Protein AF-A0A968UJG8-F1 (afdb_monomer)

Sequence (303 aa):
MTRIGMNIPANATVYCSGAKIFKILPEVSSAWAKILSRVPNSYLVLTPFHPNIAQAPIRPFIKRINTQMSEAGVDFSRIRFLKAMPTRADLQGMMSVCDVYLDSFPYTGACSLTDPLNVGLPTITISGKTLRNNVAAAILRNIGIEETIARNSEEYIEKAVMLGQNPAYRNMIRQKITQTLSCYNPITDTTTSGIKLLAALRDMTDTLRREDTRLTVQPPAVLKQKIQQLISKLSEQKNPHFHYFVGNEILRLLILPYFASGEDNKELHAIDIGSCSAVRQNFFWTRAGVRICSILIPRAKQV

Structure (mmCIF, N/CA/C/O backbone):
data_AF-A0A968UJG8-F1
#
_entry.id   AF-A0A968UJG8-F1
#
loop_
_atom_site.group_PDB
_atom_site.id
_atom_site.type_symbol
_atom_site.label_atom_id
_atom_site.label_alt_id
_atom_site.label_comp_id
_atom_site.label_asym_id
_atom_site.label_entity_id
_atom_site.label_seq_id
_atom_site.pdbx_PDB_ins_code
_atom_site.Cartn_x
_atom_site.Cartn_y
_atom_site.Cartn_z
_atom_site.occupancy
_atom_site.B_iso_or_equiv
_atom_site.auth_seq_id
_atom_site.auth_comp_id
_atom_site.auth_asym_id
_atom_site.auth_atom_id
_atom_site.pdbx_PDB_model_num
ATOM 1 N N . MET A 1 1 ? -8.096 -16.077 12.059 1.00 81.25 1 MET A N 1
ATOM 2 C CA . MET A 1 1 ? -7.997 -14.980 13.054 1.00 81.25 1 MET A CA 1
ATOM 3 C C . MET A 1 1 ? -9.244 -14.109 12.941 1.00 81.25 1 MET A C 1
ATOM 5 O O . MET A 1 1 ? -9.733 -13.957 11.832 1.00 81.25 1 MET A O 1
ATOM 9 N N . THR A 1 2 ? -9.794 -13.581 14.039 1.00 90.00 2 THR A N 1
ATOM 10 C CA . THR A 1 2 ? -10.994 -12.713 14.022 1.00 90.00 2 THR A CA 1
ATOM 11 C C . THR A 1 2 ? -10.671 -11.334 14.599 1.00 90.00 2 THR A C 1
ATOM 13 O O . THR A 1 2 ? -9.675 -11.180 15.304 1.00 90.00 2 THR A O 1
ATOM 16 N N . ARG A 1 3 ? -11.519 -10.327 14.336 1.00 93.44 3 ARG A N 1
ATOM 17 C CA . ARG A 1 3 ? -11.385 -8.985 14.942 1.00 93.44 3 ARG A CA 1
ATOM 18 C C . ARG A 1 3 ? -11.398 -9.050 16.470 1.00 93.44 3 ARG A C 1
ATOM 20 O O . ARG A 1 3 ? -10.526 -8.471 17.111 1.00 93.44 3 ARG A O 1
ATOM 27 N N . ILE A 1 4 ? -12.306 -9.850 17.030 1.00 90.50 4 ILE A N 1
ATOM 28 C CA . ILE A 1 4 ? -12.407 -10.090 18.476 1.00 90.50 4 ILE A CA 1
ATOM 29 C C . ILE A 1 4 ? -11.106 -10.698 19.013 1.00 90.50 4 ILE A C 1
ATOM 31 O O . ILE A 1 4 ? -10.585 -10.218 20.011 1.00 90.50 4 ILE A O 1
ATOM 35 N N . GLY A 1 5 ? -10.519 -11.671 18.307 1.00 88.88 5 GLY A N 1
ATOM 36 C CA . GLY A 1 5 ? -9.224 -12.254 18.677 1.00 88.88 5 GLY A CA 1
ATOM 37 C C . GLY A 1 5 ? -8.042 -11.273 18.630 1.00 88.88 5 GLY A C 1
ATOM 38 O O . GLY A 1 5 ? -6.990 -11.565 19.188 1.00 88.88 5 GLY A O 1
ATOM 39 N N . MET A 1 6 ? -8.203 -10.109 17.992 1.00 91.38 6 MET A N 1
ATOM 40 C CA . MET A 1 6 ? -7.238 -9.001 17.998 1.00 91.38 6 MET A CA 1
ATOM 41 C C . MET A 1 6 ? -7.623 -7.883 18.984 1.00 91.38 6 MET A C 1
ATOM 43 O O . MET A 1 6 ? -7.043 -6.797 18.935 1.00 91.38 6 MET A O 1
ATOM 47 N N . ASN A 1 7 ? -8.604 -8.109 19.866 1.00 94.00 7 ASN A N 1
ATOM 48 C CA . ASN A 1 7 ? -9.210 -7.088 20.726 1.00 94.00 7 ASN A CA 1
ATOM 49 C C . ASN A 1 7 ? -9.697 -5.865 19.929 1.00 94.00 7 ASN A C 1
ATOM 51 O O . ASN A 1 7 ? -9.408 -4.720 20.289 1.00 94.00 7 ASN A O 1
ATOM 55 N N . ILE A 1 8 ? -10.388 -6.106 18.812 1.00 96.50 8 ILE A N 1
ATOM 56 C CA . ILE A 1 8 ? -11.020 -5.080 17.978 1.00 96.50 8 ILE A CA 1
ATOM 57 C C . ILE A 1 8 ? -12.535 -5.356 17.909 1.00 96.50 8 ILE A C 1
ATOM 59 O O . ILE A 1 8 ? -12.924 -6.489 17.604 1.00 96.50 8 ILE A O 1
ATOM 63 N N . PRO A 1 9 ? -13.400 -4.349 18.144 1.00 96.06 9 PRO A N 1
ATOM 64 C CA . PRO A 1 9 ? -14.844 -4.482 17.975 1.00 96.06 9 PRO A CA 1
ATOM 65 C C . PRO A 1 9 ? -15.229 -4.939 16.563 1.00 96.06 9 PRO A C 1
ATOM 67 O O . PRO A 1 9 ? -14.650 -4.502 15.568 1.00 96.06 9 PRO A O 1
ATOM 70 N N . ALA A 1 10 ? -16.243 -5.798 16.453 1.00 94.00 10 ALA A N 1
ATOM 71 C CA . ALA A 1 10 ? -16.659 -6.358 15.165 1.00 94.00 10 ALA A CA 1
ATOM 72 C C . ALA A 1 10 ? -17.105 -5.281 14.156 1.00 94.00 10 ALA A C 1
ATOM 74 O O . ALA A 1 10 ? -16.824 -5.406 12.965 1.00 94.00 10 ALA A O 1
ATOM 75 N N . ASN A 1 11 ? -17.736 -4.206 14.639 1.00 94.69 11 ASN A N 1
ATOM 76 C CA . ASN A 1 11 ? -18.257 -3.096 13.839 1.00 94.69 11 ASN A CA 1
ATOM 77 C C . ASN A 1 11 ? -17.223 -1.998 13.516 1.00 94.69 11 ASN A C 1
ATOM 79 O O . ASN A 1 11 ? -17.583 -1.008 12.882 1.00 94.69 11 ASN A O 1
ATOM 83 N N . ALA A 1 12 ? -15.972 -2.128 13.966 1.00 97.56 12 ALA A N 1
ATOM 84 C CA . ALA A 1 12 ? -14.945 -1.123 13.717 1.00 97.56 12 ALA A CA 1
ATOM 85 C C . ALA A 1 12 ? -14.352 -1.234 12.305 1.00 97.56 12 ALA A C 1
ATOM 87 O O . ALA A 1 12 ? -14.252 -2.324 11.744 1.00 97.56 12 ALA A O 1
ATOM 88 N N . THR A 1 13 ? -13.892 -0.114 11.751 1.00 98.50 13 THR A N 1
ATOM 89 C CA . THR A 1 13 ? -13.081 -0.111 10.527 1.00 98.50 13 THR A CA 1
ATOM 90 C C . THR A 1 13 ? -11.647 -0.512 10.867 1.00 98.50 13 THR A C 1
ATOM 92 O O . THR A 1 13 ? -11.005 0.095 11.721 1.00 98.50 13 THR A O 1
ATOM 95 N N . VAL A 1 14 ? -11.103 -1.517 10.190 1.00 98.56 14 VAL A N 1
ATOM 96 C CA . VAL A 1 14 ? -9.763 -2.039 10.481 1.00 98.56 14 VAL A CA 1
ATOM 97 C C . VAL A 1 14 ? -8.804 -1.712 9.345 1.00 98.56 14 VAL A C 1
ATOM 99 O O . VAL A 1 14 ? -8.828 -2.336 8.285 1.00 98.56 14 VAL A O 1
ATOM 102 N N . TYR A 1 15 ? -7.917 -0.754 9.581 1.00 98.69 15 TYR A N 1
ATOM 103 C CA . TYR A 1 15 ? -6.754 -0.519 8.737 1.00 98.69 15 TYR A CA 1
ATOM 104 C C . TYR A 1 15 ? -5.646 -1.508 9.096 1.00 98.69 15 TYR A C 1
ATOM 106 O O . TYR A 1 15 ? -5.480 -1.860 10.265 1.00 98.69 15 TYR A O 1
ATOM 114 N N . CYS A 1 16 ? -4.843 -1.925 8.122 1.00 97.19 16 CYS A N 1
ATOM 115 C CA . CYS A 1 16 ? -3.620 -2.671 8.403 1.00 97.19 16 CYS A CA 1
ATOM 116 C C . CYS A 1 16 ? -2.444 -2.237 7.530 1.00 97.19 16 CYS A C 1
ATOM 118 O O . CYS A 1 16 ? -2.627 -1.655 6.463 1.00 97.19 16 CYS A O 1
ATOM 120 N N . SER A 1 17 ? -1.226 -2.524 7.986 1.00 95.12 17 SER A N 1
ATOM 121 C CA . SER A 1 17 ? -0.019 -2.369 7.178 1.00 95.12 17 SER A CA 1
ATOM 122 C C . SER A 1 17 ? 1.011 -3.446 7.505 1.00 95.12 17 SER A C 1
ATOM 124 O O . SER A 1 17 ? 1.269 -3.752 8.672 1.00 95.12 17 SER A O 1
ATOM 126 N N . GLY A 1 18 ? 1.620 -3.981 6.447 1.00 89.25 18 GLY A N 1
ATOM 127 C CA . GLY A 1 18 ? 2.774 -4.879 6.481 1.00 89.25 18 GLY A CA 1
ATOM 128 C C . GLY A 1 18 ? 4.050 -4.223 5.945 1.00 89.25 18 GLY A C 1
ATOM 129 O O . GLY A 1 18 ? 4.986 -4.924 5.550 1.00 89.25 18 GLY A O 1
ATOM 130 N N . ALA A 1 19 ? 4.102 -2.882 5.880 1.00 89.50 19 ALA A N 1
ATOM 131 C CA . ALA A 1 19 ? 5.332 -2.135 5.587 1.00 89.50 19 ALA A CA 1
ATOM 132 C C . ALA A 1 19 ? 6.452 -2.540 6.563 1.00 89.50 19 ALA A C 1
ATOM 134 O O . ALA A 1 19 ? 6.160 -3.178 7.548 1.00 89.50 19 ALA A O 1
ATOM 135 N N . LYS A 1 20 ? 7.732 -2.209 6.334 1.00 86.69 20 LYS A N 1
ATOM 136 C CA . LYS A 1 20 ? 8.807 -2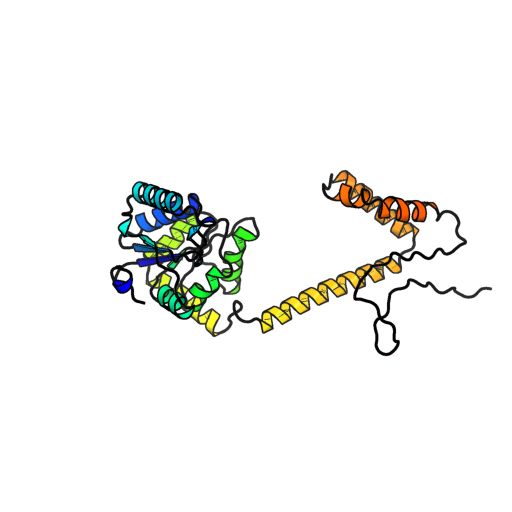.419 7.340 1.00 86.69 20 LYS A CA 1
ATOM 137 C C . LYS A 1 20 ? 8.935 -1.182 8.243 1.00 86.69 20 LYS A C 1
ATOM 139 O O . LYS A 1 20 ? 8.679 -0.096 7.739 1.00 86.69 20 LYS A O 1
ATOM 144 N N . ILE A 1 21 ? 9.388 -1.296 9.506 1.00 86.38 21 ILE A N 1
ATOM 145 C CA . ILE A 1 21 ? 9.528 -0.137 10.437 1.00 86.38 21 ILE A CA 1
ATOM 146 C C . ILE A 1 21 ? 10.245 1.034 9.775 1.00 86.38 21 ILE A C 1
ATOM 148 O O . ILE A 1 21 ? 9.765 2.159 9.812 1.00 86.38 21 ILE A O 1
ATOM 152 N N . PHE A 1 22 ? 11.377 0.759 9.125 1.00 86.06 22 PHE A N 1
ATOM 153 C CA . PHE A 1 22 ? 12.193 1.786 8.479 1.00 86.06 22 PHE A CA 1
ATOM 154 C C . PHE A 1 22 ? 11.512 2.458 7.272 1.00 86.06 22 PHE A C 1
ATOM 156 O O . PHE A 1 22 ? 12.022 3.450 6.767 1.00 86.06 22 PHE A O 1
ATOM 163 N N . LYS A 1 23 ? 10.382 1.924 6.786 1.00 90.38 23 LYS A N 1
ATOM 164 C CA . LYS A 1 23 ? 9.541 2.550 5.754 1.00 90.38 23 LYS A CA 1
ATOM 165 C C . LYS A 1 23 ? 8.424 3.410 6.347 1.00 90.38 23 LYS A C 1
ATOM 167 O O . LYS A 1 23 ? 7.842 4.216 5.631 1.00 90.38 23 LYS A O 1
ATOM 172 N N . ILE A 1 24 ? 8.101 3.225 7.627 1.00 92.44 24 ILE A N 1
ATOM 173 C CA . ILE A 1 24 ? 7.075 3.992 8.339 1.00 92.44 24 ILE A CA 1
ATOM 174 C C . ILE A 1 24 ? 7.759 5.220 8.938 1.00 92.44 24 ILE A C 1
ATOM 176 O O . ILE A 1 24 ? 8.061 5.276 10.133 1.00 92.44 24 ILE A O 1
ATOM 180 N N . LEU A 1 25 ? 8.059 6.183 8.072 1.00 93.12 25 LEU A N 1
ATOM 181 C CA . LEU A 1 25 ? 8.666 7.460 8.444 1.00 93.12 25 LEU A CA 1
ATOM 182 C C . LEU A 1 25 ? 7.689 8.330 9.265 1.00 93.12 25 LEU A C 1
ATOM 184 O O . LEU A 1 25 ? 6.496 8.005 9.327 1.00 93.12 25 LEU A O 1
ATOM 188 N N . PRO A 1 26 ? 8.159 9.410 9.922 1.00 96.19 26 PRO A N 1
ATOM 189 C CA . PRO A 1 26 ? 7.298 10.317 10.684 1.00 96.19 26 PRO A CA 1
ATOM 190 C C . PRO A 1 26 ? 6.081 10.824 9.905 1.00 96.19 26 PRO A C 1
ATOM 192 O O . PRO A 1 26 ? 4.995 10.918 10.472 1.00 96.19 26 PRO A O 1
ATOM 195 N N . GLU A 1 27 ? 6.237 11.093 8.614 1.00 95.75 27 GLU A N 1
ATOM 196 C CA . GLU A 1 27 ? 5.187 11.605 7.735 1.00 95.75 27 GLU A CA 1
ATOM 197 C C . GLU A 1 27 ? 4.107 10.545 7.480 1.00 95.75 27 GLU A C 1
ATOM 199 O O . GLU A 1 27 ? 2.916 10.856 7.480 1.00 95.75 27 GLU A O 1
ATOM 204 N N . VAL A 1 28 ? 4.505 9.275 7.336 1.00 96.88 28 VAL A N 1
ATOM 205 C CA . VAL A 1 28 ? 3.583 8.146 7.114 1.00 96.88 28 VAL A CA 1
ATOM 206 C C . VAL A 1 28 ? 2.688 7.939 8.324 1.00 96.88 28 VAL A C 1
ATOM 208 O O . VAL A 1 28 ? 1.468 7.885 8.206 1.00 96.88 28 VAL A O 1
ATOM 211 N N . SER A 1 29 ? 3.278 7.839 9.511 1.00 96.81 29 SER A N 1
ATOM 212 C CA . SER A 1 29 ? 2.494 7.623 10.725 1.00 96.81 29 SER A CA 1
ATOM 213 C C . SER A 1 29 ? 1.716 8.858 11.164 1.00 96.81 29 SER A C 1
ATOM 215 O O . SER A 1 29 ? 0.647 8.697 11.746 1.00 96.81 29 SER A O 1
ATOM 217 N N . SER A 1 30 ? 2.184 10.070 10.842 1.00 98.12 30 SER A N 1
ATOM 218 C CA . SER A 1 30 ? 1.381 11.288 10.993 1.00 98.12 30 SER A CA 1
ATOM 219 C C . SER A 1 30 ? 0.142 11.241 10.093 1.00 98.12 30 SER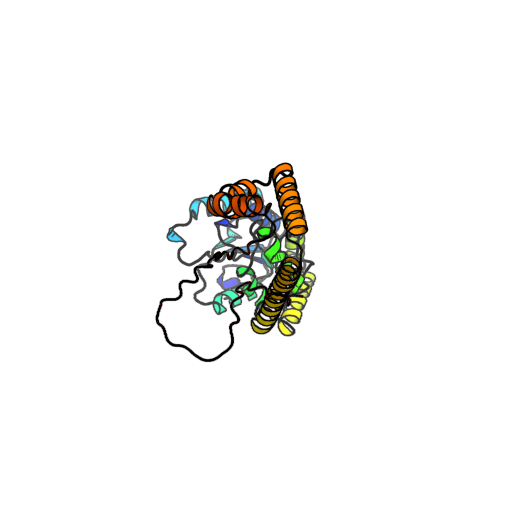 A C 1
ATOM 221 O O . SER A 1 30 ? -0.966 11.509 10.556 1.00 98.12 30 SER A O 1
ATOM 223 N N . ALA A 1 31 ? 0.289 10.821 8.831 1.00 98.56 31 ALA A N 1
ATOM 224 C CA . ALA A 1 31 ? -0.849 10.618 7.937 1.00 98.56 31 ALA A CA 1
ATOM 225 C C . ALA A 1 31 ? -1.815 9.554 8.482 1.00 98.56 31 ALA A C 1
ATOM 227 O O . ALA A 1 31 ? -3.025 9.766 8.489 1.00 98.56 31 ALA A O 1
ATOM 228 N N . TRP A 1 32 ? -1.299 8.443 9.013 1.00 98.56 32 TRP A N 1
ATOM 229 C CA . TRP A 1 32 ? -2.127 7.411 9.642 1.00 98.56 32 TRP A CA 1
ATOM 230 C C . TRP A 1 32 ? -2.867 7.926 10.880 1.00 98.56 32 TRP A C 1
ATOM 232 O O . TRP A 1 32 ? -4.058 7.663 11.014 1.00 98.56 32 TRP A O 1
ATOM 242 N N . ALA A 1 33 ? -2.224 8.720 11.738 1.00 98.62 33 ALA A N 1
ATOM 243 C CA . ALA A 1 33 ? -2.886 9.355 12.877 1.00 98.62 33 ALA A CA 1
ATOM 244 C C . ALA A 1 33 ? -4.039 10.272 12.429 1.00 98.62 33 ALA A C 1
ATOM 246 O O . ALA A 1 33 ? -5.146 10.179 12.960 1.00 98.62 33 ALA A O 1
ATOM 247 N N . LYS A 1 34 ? -3.831 11.077 11.377 1.00 98.75 34 LYS A N 1
ATOM 248 C CA . LYS A 1 34 ? -4.883 11.916 10.771 1.00 98.75 34 LYS A CA 1
ATOM 249 C C . LYS A 1 34 ? -6.040 11.088 10.198 1.00 98.75 34 LYS A C 1
ATOM 251 O O . LYS A 1 34 ? -7.196 11.479 10.348 1.00 98.75 34 LYS A O 1
ATOM 256 N N . ILE A 1 35 ? -5.754 9.942 9.574 1.00 98.88 35 ILE A N 1
ATOM 257 C CA . ILE A 1 35 ? -6.784 9.009 9.087 1.00 98.88 35 ILE A CA 1
ATOM 258 C C . ILE A 1 35 ? -7.619 8.486 10.262 1.00 98.88 35 ILE A C 1
ATOM 260 O O . ILE A 1 35 ? -8.844 8.587 10.235 1.00 98.88 35 ILE A O 1
ATOM 264 N N . LEU A 1 36 ? -6.974 7.972 11.315 1.00 98.75 36 LEU A N 1
ATOM 265 C CA . LEU A 1 36 ? -7.666 7.409 12.478 1.00 98.75 36 LEU A CA 1
ATOM 266 C C . LEU A 1 36 ? -8.473 8.469 13.244 1.00 98.75 36 LEU A C 1
ATOM 268 O O . LEU A 1 36 ? -9.561 8.167 13.736 1.00 98.75 36 LEU A O 1
ATOM 272 N N . SER A 1 37 ? -7.978 9.703 13.317 1.00 98.62 37 SER A N 1
ATOM 273 C CA . SER A 1 37 ? -8.696 10.835 13.915 1.00 98.62 37 SER A CA 1
ATOM 274 C C . SER A 1 37 ? -10.008 11.123 13.173 1.00 98.62 37 SER A C 1
ATOM 276 O O . SER A 1 37 ? -11.065 11.260 13.783 1.00 98.62 37 SER A O 1
ATOM 278 N N . ARG A 1 38 ? -9.976 11.087 11.833 1.00 98.75 38 ARG A N 1
ATOM 279 C CA . ARG A 1 38 ? -11.150 11.310 10.973 1.00 98.75 38 ARG A CA 1
ATOM 280 C C . ARG A 1 38 ? -12.101 10.111 10.890 1.00 98.75 38 ARG A C 1
ATOM 282 O O . ARG A 1 38 ? -13.221 10.265 10.410 1.00 98.75 38 ARG A O 1
ATOM 289 N N . VAL A 1 39 ? -11.698 8.924 11.345 1.00 98.50 39 VAL A N 1
ATOM 290 C CA . VAL A 1 39 ? -12.543 7.716 11.369 1.00 98.50 39 VAL A CA 1
ATOM 291 C C . VAL A 1 39 ? -12.631 7.191 12.809 1.00 98.50 39 VAL A C 1
ATOM 293 O O . VAL A 1 39 ? -11.847 6.316 13.173 1.00 98.50 39 VAL A O 1
ATOM 296 N N . PRO A 1 40 ? -13.554 7.701 13.652 1.00 95.69 40 PRO A N 1
ATOM 297 C CA . PRO A 1 40 ? -13.516 7.498 15.107 1.00 95.69 40 PRO A CA 1
ATOM 298 C C . PRO A 1 40 ? -13.524 6.032 15.564 1.00 95.69 40 PRO A C 1
ATOM 300 O O . PRO A 1 40 ? -12.723 5.649 16.412 1.00 95.69 40 PRO A O 1
ATOM 303 N N . ASN A 1 41 ? -14.364 5.183 14.961 1.00 97.00 41 ASN A N 1
ATOM 304 C CA . ASN A 1 41 ? -14.417 3.747 15.261 1.00 97.00 41 ASN A CA 1
ATOM 305 C C . ASN A 1 41 ? -13.483 2.946 14.340 1.00 97.00 41 ASN A C 1
ATOM 307 O O . ASN A 1 41 ? -13.933 2.087 13.580 1.00 97.00 41 ASN A O 1
ATOM 311 N N . SER A 1 42 ? -12.187 3.273 14.342 1.00 98.56 42 SER A N 1
ATOM 312 C CA . SER A 1 42 ? -11.202 2.548 13.533 1.00 98.56 42 SER A CA 1
ATOM 313 C C . SER A 1 42 ? -9.930 2.166 14.270 1.00 98.56 42 SER A C 1
ATOM 315 O O . SER A 1 42 ? -9.503 2.846 15.200 1.00 98.56 42 SER A O 1
ATOM 317 N N . TYR A 1 43 ? -9.307 1.082 13.824 1.00 98.56 43 TYR A N 1
ATOM 318 C CA . TYR A 1 43 ? -8.096 0.523 14.411 1.00 98.56 43 TYR A CA 1
ATOM 319 C C . TYR A 1 43 ? -7.019 0.374 13.347 1.00 98.56 43 TYR A C 1
ATOM 321 O O . TYR A 1 43 ? -7.328 0.126 12.182 1.00 98.56 43 TYR A O 1
ATOM 329 N N . LEU A 1 44 ? -5.757 0.490 13.757 1.00 98.12 44 LEU A N 1
ATOM 330 C CA . LEU A 1 44 ? -4.606 0.223 12.903 1.00 98.12 44 LEU A CA 1
ATOM 331 C C . LEU A 1 44 ? -3.869 -1.018 13.392 1.00 98.12 44 LEU A C 1
ATOM 333 O O . LEU A 1 44 ? -3.286 -1.029 14.476 1.00 98.12 44 LEU A O 1
ATOM 337 N N . VAL A 1 45 ? -3.859 -2.050 12.559 1.00 96.31 45 VAL A N 1
ATOM 338 C CA . VAL A 1 45 ? -3.115 -3.285 12.781 1.00 96.31 45 VAL A CA 1
ATOM 339 C C . VAL A 1 45 ? -1.768 -3.201 12.070 1.00 96.31 45 VAL A C 1
ATOM 341 O O . VAL A 1 45 ? -1.689 -3.129 10.845 1.00 96.31 45 VAL A O 1
ATOM 344 N N . LEU A 1 46 ? -0.688 -3.237 12.840 1.00 92.69 46 LEU A N 1
ATOM 345 C CA . LEU A 1 46 ? 0.673 -3.321 12.333 1.00 92.69 46 LEU A CA 1
ATOM 346 C C . LEU A 1 46 ? 1.182 -4.741 12.553 1.00 92.69 46 LEU A C 1
ATOM 348 O O . LEU A 1 46 ? 1.370 -5.192 13.687 1.00 92.69 46 LEU A O 1
ATOM 352 N N . THR A 1 47 ? 1.387 -5.461 11.454 1.00 82.75 47 THR A N 1
ATOM 353 C CA . THR A 1 47 ? 2.007 -6.785 11.502 1.00 82.75 47 THR A CA 1
ATOM 354 C C . THR A 1 47 ? 3.513 -6.632 11.628 1.00 82.75 47 THR A C 1
ATOM 356 O O . THR A 1 47 ? 4.084 -5.727 11.013 1.00 82.75 47 THR A O 1
ATOM 359 N N . PRO A 1 48 ? 4.191 -7.499 12.382 1.00 63.38 48 PRO A N 1
ATOM 360 C CA . PRO A 1 48 ? 5.583 -7.281 12.677 1.00 63.38 48 PRO A CA 1
ATOM 361 C C . PRO A 1 48 ? 6.477 -7.596 11.493 1.00 63.38 48 PRO A C 1
ATOM 363 O O . PRO A 1 48 ? 6.224 -8.403 10.598 1.00 63.38 48 PRO A O 1
ATOM 366 N N . PHE A 1 49 ? 7.588 -6.904 11.576 1.00 62.31 49 PHE A N 1
ATOM 367 C CA . PHE A 1 49 ? 8.572 -6.666 10.563 1.00 62.31 49 PHE A CA 1
ATOM 368 C C . PHE A 1 49 ? 9.663 -7.726 10.653 1.00 62.31 49 PHE A C 1
ATOM 370 O O . PHE A 1 49 ? 10.715 -7.442 11.204 1.00 62.31 49 PHE A O 1
ATOM 377 N N . HIS A 1 50 ? 9.436 -8.926 10.108 1.00 52.56 50 HIS A N 1
ATOM 378 C CA . HIS A 1 50 ? 10.393 -10.047 10.172 1.00 52.56 50 HIS A CA 1
ATOM 379 C C . HIS A 1 50 ? 10.640 -10.555 11.623 1.00 52.56 50 HIS A C 1
ATOM 381 O O . HIS A 1 50 ? 10.600 -9.785 12.575 1.00 52.56 50 HIS A O 1
ATOM 387 N N . PRO A 1 51 ? 10.900 -11.852 11.859 1.00 51.22 51 PRO A N 1
ATOM 388 C CA . PRO A 1 51 ? 11.117 -12.384 13.215 1.00 51.22 51 PRO A CA 1
ATOM 389 C C . PRO A 1 51 ? 12.338 -11.797 13.953 1.00 51.22 51 PRO A C 1
ATOM 391 O O . PRO A 1 51 ? 12.407 -11.858 15.175 1.00 51.22 51 PRO A O 1
ATOM 394 N N . ASN A 1 52 ? 13.275 -11.162 13.241 1.00 52.72 52 ASN A N 1
ATOM 395 C CA . ASN A 1 52 ? 14.531 -10.634 13.798 1.00 52.72 52 ASN A CA 1
ATOM 396 C C . ASN A 1 52 ? 14.420 -9.186 14.347 1.00 52.72 52 ASN A C 1
ATOM 398 O O . ASN A 1 52 ? 15.313 -8.361 14.164 1.00 52.72 52 ASN A O 1
ATOM 402 N N . ILE A 1 53 ? 13.299 -8.856 15.005 1.00 53.25 53 ILE A N 1
ATOM 403 C CA . ILE A 1 53 ? 12.996 -7.517 15.569 1.00 53.25 53 ILE A CA 1
ATOM 404 C C . ILE A 1 53 ? 13.873 -7.147 16.767 1.00 53.25 53 ILE A C 1
ATOM 406 O O . ILE A 1 53 ? 13.948 -5.971 17.117 1.00 53.25 53 ILE A O 1
ATOM 410 N N . ALA A 1 54 ? 14.575 -8.112 17.364 1.00 48.94 54 ALA A N 1
ATOM 411 C CA . ALA A 1 54 ? 15.418 -7.895 18.538 1.00 48.94 54 ALA A CA 1
ATOM 412 C C . ALA A 1 54 ? 16.463 -6.769 18.363 1.00 48.94 54 ALA A C 1
ATOM 414 O O . ALA A 1 54 ? 16.908 -6.206 19.356 1.00 48.94 54 ALA A O 1
ATOM 415 N N . GLN A 1 55 ? 16.814 -6.406 17.121 1.00 53.94 55 GLN A N 1
ATOM 416 C CA . GLN A 1 55 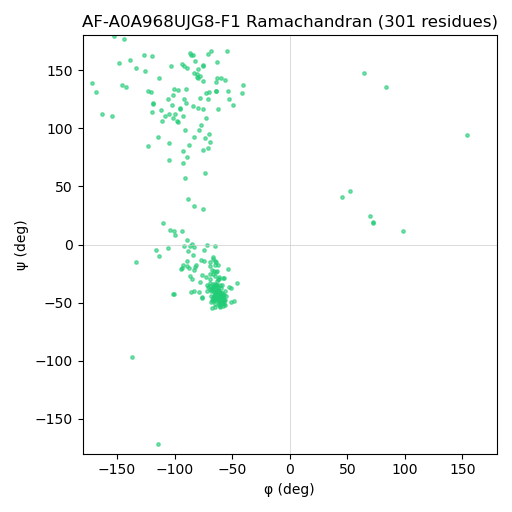? 17.797 -5.360 16.804 1.00 53.94 55 GLN A CA 1
ATOM 417 C C . GLN A 1 55 ? 17.187 -4.037 16.293 1.00 53.94 55 GLN A C 1
ATOM 419 O O . GLN A 1 55 ? 17.916 -3.083 16.033 1.00 53.94 55 GLN A O 1
ATOM 424 N N . ALA A 1 56 ? 15.864 -3.942 16.119 1.00 62.81 56 ALA A N 1
ATOM 425 C CA . ALA A 1 56 ? 15.229 -2.719 15.626 1.00 62.81 56 ALA A CA 1
ATOM 426 C C . ALA A 1 56 ? 14.995 -1.705 16.767 1.00 62.81 56 ALA A C 1
ATOM 428 O O . ALA A 1 56 ? 14.669 -2.116 17.884 1.00 62.81 56 ALA A O 1
ATOM 429 N N . PRO A 1 57 ? 15.059 -0.379 16.512 1.00 71.19 57 PRO A N 1
ATOM 430 C CA . PRO A 1 57 ? 14.764 0.661 17.505 1.00 71.19 57 PRO A CA 1
ATOM 431 C C . PRO A 1 57 ? 13.249 0.764 17.777 1.00 71.19 57 PRO A C 1
ATOM 433 O O . PRO A 1 57 ? 12.607 1.791 17.544 1.00 71.19 57 PRO A O 1
ATOM 436 N N . ILE A 1 58 ? 12.654 -0.322 18.276 1.00 82.81 58 ILE A N 1
ATOM 437 C CA . ILE A 1 58 ? 11.210 -0.479 18.461 1.00 82.81 58 ILE A CA 1
ATOM 438 C C . ILE A 1 58 ? 10.657 0.492 19.508 1.00 82.81 58 ILE A C 1
ATOM 440 O O . ILE A 1 58 ? 9.565 1.024 19.334 1.00 82.81 58 ILE A O 1
ATOM 444 N N . ARG A 1 59 ? 11.426 0.784 20.567 1.00 85.88 59 ARG A N 1
ATOM 445 C CA . ARG A 1 59 ? 11.028 1.727 21.624 1.00 85.88 59 ARG A CA 1
ATOM 446 C C . ARG A 1 59 ? 10.883 3.161 21.084 1.00 85.88 59 ARG A C 1
ATOM 448 O O . ARG A 1 59 ? 9.796 3.715 21.239 1.00 85.88 59 ARG A O 1
ATOM 455 N N . PRO A 1 60 ? 11.893 3.755 20.407 1.00 89.81 60 PRO A N 1
ATOM 456 C CA . PRO A 1 60 ? 11.726 5.044 19.731 1.00 89.81 60 PRO A CA 1
ATOM 457 C C . PRO A 1 60 ? 10.581 5.064 18.716 1.00 89.81 60 PRO A C 1
ATOM 459 O O . PRO A 1 60 ? 9.840 6.042 18.650 1.00 89.81 60 PRO A O 1
ATOM 462 N N . PHE A 1 61 ? 10.411 3.981 17.952 1.00 90.00 61 PHE A N 1
ATOM 463 C CA . PHE A 1 61 ? 9.316 3.860 16.994 1.00 90.00 61 PHE A CA 1
ATOM 464 C C . PHE A 1 61 ? 7.948 3.944 17.682 1.00 90.00 61 PHE A C 1
ATOM 466 O O . PHE A 1 61 ? 7.148 4.809 17.337 1.00 90.00 61 PHE A O 1
ATOM 473 N N . ILE A 1 62 ? 7.706 3.109 18.697 1.00 91.44 62 ILE A N 1
ATOM 474 C CA . ILE A 1 62 ? 6.456 3.102 19.469 1.00 91.44 62 ILE A CA 1
ATOM 475 C C . ILE A 1 62 ? 6.215 4.459 20.133 1.00 91.44 62 ILE A C 1
ATOM 477 O O . ILE A 1 62 ? 5.106 4.979 20.042 1.00 91.44 62 ILE A O 1
ATOM 481 N N . LYS A 1 63 ? 7.247 5.061 20.743 1.00 93.94 63 LYS A N 1
ATOM 482 C CA . LYS A 1 63 ? 7.146 6.389 21.366 1.00 93.94 63 LYS A CA 1
ATOM 483 C C . LYS A 1 63 ? 6.670 7.434 20.357 1.00 93.94 63 LYS A C 1
ATOM 485 O O . LYS A 1 63 ? 5.731 8.163 20.647 1.00 93.94 63 LYS A O 1
ATOM 490 N N . ARG A 1 64 ? 7.267 7.464 19.162 1.00 94.75 64 ARG A N 1
ATOM 491 C CA . ARG A 1 64 ? 6.883 8.396 18.095 1.00 94.75 64 ARG A CA 1
ATOM 492 C C . ARG A 1 64 ? 5.450 8.173 17.613 1.00 94.75 64 ARG A C 1
ATOM 494 O O . ARG A 1 64 ? 4.722 9.149 17.472 1.00 94.75 64 ARG A O 1
ATOM 501 N N . ILE A 1 65 ? 5.046 6.920 17.370 1.00 95.12 65 ILE A N 1
ATOM 502 C CA . ILE A 1 65 ? 3.657 6.607 16.995 1.00 95.12 65 ILE A CA 1
ATOM 503 C C . ILE A 1 65 ? 2.704 7.105 18.084 1.00 95.12 65 ILE A C 1
ATOM 505 O O . ILE A 1 65 ? 1.743 7.790 17.766 1.00 95.12 65 ILE A O 1
ATOM 509 N N . ASN A 1 66 ? 2.987 6.810 19.356 1.00 96.44 66 ASN A N 1
ATOM 510 C CA . ASN A 1 66 ? 2.147 7.236 20.472 1.00 96.44 66 ASN A CA 1
ATOM 511 C C . ASN A 1 66 ? 2.007 8.765 20.542 1.00 96.44 66 ASN A C 1
ATOM 513 O O . ASN A 1 66 ? 0.893 9.268 20.637 1.00 96.44 66 ASN A O 1
ATOM 517 N N . THR A 1 67 ? 3.115 9.503 20.418 1.00 98.06 67 THR A N 1
ATOM 518 C CA . THR A 1 67 ? 3.100 10.973 20.380 1.00 98.06 67 THR A CA 1
ATOM 519 C C . THR A 1 67 ? 2.216 11.497 19.249 1.00 98.06 67 THR A C 1
ATOM 521 O O . THR A 1 67 ? 1.301 12.269 19.509 1.00 98.06 67 THR A O 1
ATOM 524 N N . GLN A 1 68 ? 2.408 11.018 18.017 1.00 98.06 68 GLN A N 1
ATOM 525 C CA . GLN A 1 68 ? 1.633 11.491 16.863 1.00 98.06 68 GLN A CA 1
ATOM 526 C C . GLN A 1 68 ? 0.147 11.114 16.935 1.00 98.06 68 GLN A C 1
ATOM 528 O O . GLN A 1 68 ? -0.704 11.867 16.469 1.00 98.06 68 GLN A O 1
ATOM 533 N N . MET A 1 69 ? -0.178 9.952 17.510 1.00 97.94 69 MET A N 1
ATOM 534 C CA . MET A 1 69 ? -1.567 9.555 17.754 1.00 97.94 69 MET A CA 1
ATOM 535 C C . MET A 1 69 ? -2.213 10.484 18.784 1.00 97.94 69 MET A C 1
ATOM 537 O O . MET A 1 69 ? -3.283 11.024 18.518 1.00 97.94 69 MET A O 1
ATOM 541 N N . SER A 1 70 ? -1.528 10.753 19.899 1.00 97.88 70 SER A N 1
ATOM 542 C CA . SER A 1 70 ? -2.006 11.673 20.935 1.00 97.88 70 SER A CA 1
ATOM 543 C C . SER A 1 70 ? -2.218 13.092 20.402 1.00 97.88 70 SER A C 1
ATOM 545 O O . SER A 1 70 ? -3.245 13.697 20.692 1.00 97.88 70 SER A O 1
ATOM 547 N N . GLU A 1 71 ? -1.290 13.613 19.595 1.00 98.12 71 GLU A N 1
ATOM 548 C CA . GLU A 1 71 ? -1.406 14.930 18.946 1.00 98.12 71 GLU A CA 1
ATOM 549 C C . GLU A 1 71 ? -2.615 15.016 18.001 1.00 98.12 71 GLU A C 1
ATOM 551 O O . GLU A 1 71 ? -3.205 16.081 17.839 1.00 98.12 71 GLU A O 1
ATOM 556 N N . ALA A 1 72 ? -3.017 13.894 17.398 1.00 97.75 72 ALA A N 1
ATOM 557 C CA . ALA A 1 72 ? -4.199 13.798 16.545 1.00 97.75 72 ALA A CA 1
ATOM 558 C C . ALA A 1 72 ? -5.495 13.456 17.312 1.00 97.75 72 ALA A C 1
ATOM 560 O O . ALA A 1 72 ? -6.533 13.235 16.679 1.00 97.75 72 ALA A O 1
ATOM 561 N N . GLY A 1 73 ? -5.453 13.367 18.649 1.00 98.00 73 GLY A N 1
ATOM 562 C CA . GLY A 1 73 ? -6.596 12.968 19.480 1.00 98.00 73 GLY A CA 1
ATOM 563 C C . GLY A 1 73 ? -6.982 11.489 19.345 1.00 98.00 73 GLY A C 1
ATOM 564 O O . GLY A 1 73 ? -8.137 11.123 19.557 1.00 98.00 73 GLY A O 1
ATOM 565 N N . VAL A 1 74 ? -6.042 10.628 18.9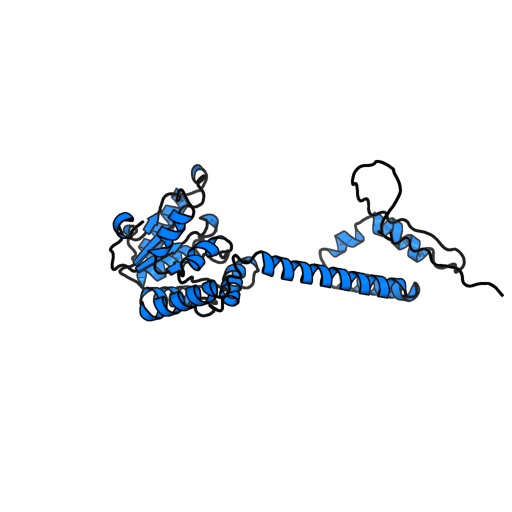50 1.00 98.44 74 VAL A N 1
ATOM 566 C CA . VAL A 1 74 ? -6.246 9.186 18.767 1.00 98.44 74 VAL A CA 1
ATOM 567 C C . VAL A 1 74 ? -5.663 8.429 19.956 1.00 98.44 74 VAL A C 1
ATOM 569 O O . VAL A 1 74 ? -4.461 8.472 20.208 1.00 98.44 74 VAL A O 1
ATOM 572 N N . ASP A 1 75 ? -6.514 7.680 20.656 1.00 97.50 75 ASP A N 1
ATOM 573 C CA . ASP A 1 75 ? -6.080 6.810 21.748 1.00 97.50 75 ASP A CA 1
ATOM 574 C C . ASP A 1 75 ? -5.162 5.684 21.232 1.00 97.50 75 ASP A C 1
ATOM 576 O O . ASP A 1 75 ? -5.473 4.996 20.252 1.00 97.50 75 ASP A O 1
ATOM 580 N N . PHE A 1 76 ? -4.028 5.466 21.902 1.00 96.00 76 PHE A N 1
ATOM 581 C CA . PHE A 1 76 ? -3.040 4.461 21.500 1.00 96.00 76 PHE A CA 1
ATOM 582 C C . PHE A 1 76 ? -3.580 3.023 21.556 1.00 96.00 76 PHE A C 1
ATOM 584 O O . PHE A 1 76 ? -3.121 2.154 20.811 1.00 96.00 76 PHE A O 1
ATOM 591 N N . SER A 1 77 ? -4.623 2.770 22.351 1.00 96.06 77 SER A N 1
ATOM 592 C CA . SER A 1 77 ? -5.385 1.518 22.358 1.00 96.06 77 SER A CA 1
ATOM 593 C C . SER A 1 77 ? -6.139 1.249 21.052 1.00 96.06 77 SER A C 1
ATOM 595 O O . SER A 1 77 ? -6.746 0.186 20.921 1.00 96.06 77 SER A O 1
ATOM 597 N N . ARG A 1 78 ? -6.084 2.137 20.053 1.00 97.88 78 ARG A N 1
ATOM 598 C CA . ARG A 1 78 ? -6.558 1.879 18.683 1.00 97.88 78 ARG A CA 1
ATOM 599 C C . ARG A 1 78 ? -5.487 1.257 17.782 1.00 97.88 78 ARG A C 1
ATOM 601 O O . ARG A 1 78 ? -5.787 0.851 16.659 1.00 97.88 78 ARG A O 1
ATOM 608 N N . ILE A 1 79 ? -4.252 1.128 18.266 1.00 96.44 79 ILE A N 1
ATOM 609 C CA . ILE A 1 79 ? -3.142 0.504 17.540 1.00 96.44 79 ILE A CA 1
ATOM 610 C C . ILE A 1 79 ? -2.939 -0.931 18.040 1.00 96.44 79 ILE A C 1
ATOM 612 O O . ILE A 1 79 ? -2.940 -1.206 19.241 1.00 96.44 79 ILE A O 1
ATOM 616 N N . ARG A 1 80 ? -2.777 -1.882 17.118 1.00 93.44 80 ARG A N 1
ATOM 617 C CA . ARG A 1 80 ? -2.472 -3.287 17.419 1.00 93.44 80 ARG A CA 1
ATOM 618 C C . ARG A 1 80 ? -1.146 -3.663 16.788 1.00 93.44 80 ARG A C 1
ATOM 620 O O . ARG A 1 80 ? -1.037 -3.722 15.569 1.00 93.44 80 ARG A O 1
ATOM 627 N N . PHE A 1 81 ? -0.158 -3.957 17.621 1.00 90.12 81 PHE A N 1
ATOM 628 C CA . PHE A 1 81 ? 1.093 -4.567 17.183 1.00 90.12 81 PHE A CA 1
ATOM 629 C C . PHE A 1 81 ? 0.954 -6.078 17.315 1.00 90.12 81 PHE A C 1
ATOM 631 O O . PHE A 1 81 ? 0.862 -6.597 18.427 1.00 90.12 81 PHE A O 1
ATOM 638 N N . LEU A 1 82 ? 0.894 -6.784 16.190 1.00 87.75 82 LEU A N 1
ATOM 639 C CA . LEU A 1 82 ? 0.796 -8.243 16.206 1.00 87.75 82 LEU A CA 1
ATOM 640 C C . LEU A 1 82 ? 2.184 -8.888 16.286 1.00 87.75 82 LEU A C 1
ATOM 642 O O . LEU A 1 82 ? 3.205 -8.241 16.048 1.00 87.75 82 LEU A O 1
ATOM 646 N N . LYS A 1 83 ? 2.213 -10.183 16.618 1.00 82.69 83 LYS A N 1
ATOM 647 C CA . LYS A 1 83 ? 3.385 -11.054 16.437 1.00 82.69 83 LYS A CA 1
ATOM 648 C C . LYS A 1 83 ? 3.432 -11.596 15.005 1.00 82.69 83 LYS A C 1
ATOM 650 O O . LYS A 1 83 ? 2.466 -11.460 14.254 1.00 82.69 83 LYS A O 1
ATOM 655 N N . ALA A 1 84 ? 4.599 -12.108 14.601 1.00 80.06 84 ALA A N 1
ATOM 656 C CA . ALA A 1 84 ? 4.789 -12.592 13.240 1.00 80.06 84 ALA A CA 1
ATOM 657 C C . ALA A 1 84 ? 3.855 -13.774 13.032 1.00 80.06 84 ALA A C 1
ATOM 659 O O . ALA A 1 84 ? 3.771 -14.649 13.895 1.00 80.06 84 ALA A O 1
ATOM 660 N N . MET A 1 85 ? 3.132 -13.758 11.917 1.00 85.31 85 MET A N 1
ATOM 661 C CA . MET A 1 85 ? 2.229 -14.850 11.595 1.00 85.31 85 MET A CA 1
ATOM 662 C C . MET A 1 85 ? 3.065 -16.086 11.237 1.00 85.31 85 MET A C 1
ATOM 664 O O . MET A 1 85 ? 4.008 -15.941 10.454 1.00 85.31 85 MET A O 1
ATOM 668 N N . PRO A 1 86 ? 2.774 -17.268 11.813 1.00 85.62 86 PRO A N 1
ATOM 669 C CA . PRO A 1 86 ? 3.572 -18.474 11.588 1.00 85.62 86 PRO A CA 1
ATOM 670 C C . PRO A 1 86 ? 3.608 -18.884 10.118 1.00 85.62 86 PRO A C 1
ATOM 672 O O . PRO A 1 86 ? 4.640 -19.323 9.615 1.00 85.62 86 PRO A O 1
ATOM 675 N N . THR A 1 87 ? 2.483 -18.709 9.424 1.00 89.44 87 THR A N 1
ATOM 676 C CA . THR A 1 87 ? 2.351 -19.042 8.010 1.00 89.44 87 THR A CA 1
ATOM 677 C C . THR A 1 87 ? 1.839 -17.861 7.190 1.00 89.44 87 THR A C 1
ATOM 679 O O . THR A 1 87 ? 1.258 -16.895 7.694 1.00 89.44 87 THR A O 1
ATOM 682 N N . ARG A 1 88 ? 2.015 -17.961 5.870 1.00 88.00 88 ARG A N 1
ATOM 683 C CA . ARG A 1 88 ? 1.425 -17.016 4.917 1.00 88.00 88 ARG A CA 1
ATOM 684 C C . ARG A 1 88 ? -0.107 -17.074 4.918 1.00 88.00 88 ARG A C 1
ATOM 686 O O . ARG A 1 88 ? -0.743 -16.038 4.755 1.00 88.00 88 ARG A O 1
ATOM 693 N N . ALA A 1 89 ? -0.687 -18.254 5.144 1.00 91.56 89 ALA A N 1
ATOM 694 C CA . ALA A 1 89 ? -2.134 -18.425 5.256 1.00 91.56 89 ALA A CA 1
ATOM 695 C C . ALA A 1 89 ? -2.691 -17.689 6.486 1.00 91.56 89 ALA A C 1
ATOM 697 O O . ALA A 1 89 ? -3.711 -17.015 6.383 1.00 91.56 89 ALA A O 1
ATOM 698 N N . ASP A 1 90 ? -1.979 -17.724 7.617 1.00 91.19 90 ASP A N 1
ATOM 699 C CA . ASP A 1 90 ? -2.351 -16.960 8.816 1.00 91.19 90 ASP A CA 1
ATOM 700 C C . ASP A 1 90 ? -2.306 -15.447 8.564 1.00 91.19 90 ASP A C 1
ATOM 702 O O . ASP A 1 90 ? -3.199 -14.710 8.989 1.00 91.19 90 ASP A O 1
ATOM 706 N N . LEU A 1 91 ? -1.289 -14.976 7.828 1.00 90.81 91 LEU A N 1
ATOM 707 C CA . LEU A 1 91 ? -1.178 -13.576 7.411 1.00 90.81 91 LEU A CA 1
ATOM 708 C C . LEU A 1 91 ? -2.354 -13.155 6.525 1.00 90.81 91 LEU A C 1
ATOM 710 O O . LEU A 1 91 ? -2.978 -12.127 6.785 1.00 90.81 91 LEU A O 1
ATOM 714 N N . GLN A 1 92 ? -2.681 -13.960 5.515 1.00 92.88 92 GLN A N 1
ATOM 715 C CA . GLN A 1 92 ? -3.809 -13.709 4.619 1.00 92.88 92 GLN A CA 1
ATOM 716 C C . GLN A 1 92 ? -5.148 -13.753 5.365 1.00 92.88 92 GLN A C 1
ATOM 718 O O . GLN A 1 92 ? -5.972 -12.863 5.179 1.00 92.88 92 GLN A O 1
ATOM 723 N N . GLY A 1 93 ? -5.338 -14.708 6.278 1.00 94.19 93 GLY A N 1
ATOM 724 C CA . GLY A 1 93 ? -6.531 -14.796 7.122 1.00 94.19 93 GLY A CA 1
ATOM 725 C C . GLY A 1 93 ? -6.672 -13.642 8.123 1.00 94.19 93 GLY A C 1
ATOM 726 O O . GLY A 1 93 ? -7.779 -13.321 8.549 1.00 94.19 93 GLY A O 1
ATOM 727 N N . MET A 1 94 ? -5.571 -12.996 8.516 1.00 94.12 94 MET A N 1
ATOM 728 C CA . MET A 1 94 ? -5.617 -11.741 9.270 1.00 94.12 94 MET A CA 1
ATOM 729 C C . MET A 1 94 ? -5.973 -10.564 8.351 1.00 94.12 94 MET A C 1
ATOM 731 O O . MET A 1 94 ? -6.865 -9.786 8.678 1.00 94.12 94 MET A O 1
ATOM 735 N N . MET A 1 95 ? -5.354 -10.459 7.171 1.00 95.12 95 MET A N 1
ATOM 736 C CA . MET A 1 95 ? -5.660 -9.387 6.215 1.00 95.12 95 MET A CA 1
ATOM 737 C C . MET A 1 95 ? -7.105 -9.456 5.698 1.00 95.12 95 MET A C 1
ATOM 739 O O . MET A 1 95 ? -7.711 -8.416 5.452 1.00 95.12 95 MET A O 1
ATOM 743 N N . SER A 1 96 ? -7.693 -10.651 5.584 1.00 95.69 96 SER A N 1
ATOM 744 C CA . SER A 1 96 ? -9.073 -10.834 5.116 1.00 95.69 96 SER A CA 1
ATOM 745 C C . SER A 1 96 ? -10.124 -10.285 6.083 1.00 95.69 96 SER A C 1
ATOM 747 O O . SER A 1 96 ? -11.244 -9.995 5.667 1.00 95.69 96 SER A O 1
ATOM 749 N N . VAL A 1 97 ? -9.786 -10.126 7.370 1.00 95.81 97 VAL A N 1
ATOM 750 C CA . VAL A 1 97 ? -10.675 -9.489 8.358 1.00 95.81 97 VAL A CA 1
ATOM 751 C C . VAL A 1 97 ? -10.442 -7.978 8.486 1.00 95.81 97 VAL A C 1
ATOM 753 O O . VAL A 1 97 ? -11.163 -7.307 9.237 1.00 95.81 97 VAL A O 1
ATOM 756 N N . CYS A 1 98 ? -9.477 -7.428 7.742 1.00 97.88 98 CYS A N 1
ATOM 757 C CA . CYS A 1 98 ? -9.239 -5.994 7.623 1.00 97.88 98 CYS A CA 1
ATOM 758 C C . CYS A 1 98 ? -10.108 -5.352 6.527 1.00 97.88 98 CYS A C 1
ATOM 760 O O . CYS A 1 98 ? -10.684 -6.012 5.661 1.00 97.88 98 CYS A O 1
ATOM 762 N N . ASP A 1 99 ? -10.212 -4.029 6.583 1.00 98.62 99 ASP A N 1
ATOM 763 C CA . ASP A 1 99 ? -10.992 -3.213 5.656 1.00 98.62 99 ASP A CA 1
ATOM 764 C C . ASP A 1 99 ? -10.112 -2.529 4.609 1.00 98.62 99 ASP A C 1
ATOM 766 O O . ASP A 1 99 ? -10.470 -2.509 3.435 1.00 98.62 99 ASP A O 1
ATOM 770 N N . VAL A 1 100 ? -8.965 -1.979 5.015 1.00 98.75 100 VAL A N 1
ATOM 771 C CA . VAL A 1 100 ? -8.086 -1.202 4.128 1.00 98.75 100 VAL A CA 1
ATOM 772 C C . VAL A 1 100 ? -6.620 -1.481 4.452 1.00 98.75 100 VAL A C 1
ATOM 774 O O . VAL A 1 100 ? -6.221 -1.480 5.617 1.00 98.75 100 VAL A O 1
ATOM 777 N N . TYR A 1 101 ? -5.800 -1.683 3.423 1.00 98.38 101 TYR A N 1
ATOM 778 C CA . TYR A 1 101 ? -4.348 -1.730 3.543 1.00 98.38 101 TYR A CA 1
ATOM 779 C C . TYR A 1 101 ? -3.748 -0.337 3.319 1.00 98.38 101 TYR A C 1
ATOM 781 O O . TYR A 1 101 ? -3.974 0.296 2.284 1.00 98.38 101 TYR A O 1
ATOM 789 N N . LEU A 1 102 ? -2.958 0.128 4.283 1.00 98.38 102 LEU A N 1
ATOM 790 C CA . LEU A 1 102 ? -2.214 1.381 4.220 1.00 98.38 102 LEU A CA 1
ATOM 791 C C . LEU A 1 102 ? -0.768 1.095 3.803 1.00 98.38 102 LEU A C 1
ATOM 793 O O . LEU A 1 102 ? 0.033 0.578 4.590 1.00 98.38 102 LEU A O 1
ATOM 797 N N . ASP A 1 103 ? -0.417 1.430 2.562 1.00 96.94 103 ASP A N 1
ATOM 798 C CA . ASP A 1 103 ? 0.962 1.327 2.089 1.00 96.94 103 ASP A CA 1
ATOM 799 C C . ASP A 1 103 ? 1.834 2.459 2.655 1.00 96.94 103 ASP A C 1
ATOM 801 O O . ASP A 1 103 ? 1.337 3.535 2.992 1.00 96.94 103 ASP A O 1
ATOM 805 N N . SER A 1 104 ? 3.142 2.225 2.768 1.00 94.88 104 SER A N 1
ATOM 806 C CA . SER A 1 104 ? 4.101 3.252 3.191 1.00 94.88 104 SER A CA 1
ATOM 807 C C . SER A 1 104 ? 4.521 4.152 2.025 1.00 94.88 104 SER A C 1
ATOM 809 O O . SER A 1 104 ? 4.473 3.747 0.871 1.00 94.88 104 SER A O 1
ATOM 811 N N . PHE A 1 105 ? 5.014 5.356 2.305 1.00 94.56 105 PHE A N 1
ATOM 812 C CA . PHE A 1 105 ? 5.610 6.258 1.311 1.00 94.56 105 PHE A CA 1
ATOM 813 C C . PHE A 1 105 ? 6.717 7.105 1.968 1.00 94.56 105 PHE A C 1
ATOM 815 O O . PHE A 1 105 ? 6.732 7.222 3.187 1.00 94.56 105 PHE A O 1
ATOM 822 N N . PRO A 1 106 ? 7.704 7.644 1.230 1.00 90.88 106 PRO A N 1
ATOM 823 C CA . PRO A 1 106 ? 7.960 7.506 -0.207 1.00 90.88 106 PRO A CA 1
ATOM 824 C C . PRO A 1 106 ? 8.536 6.132 -0.586 1.00 90.88 106 PRO A C 1
ATOM 826 O O . PRO A 1 106 ? 8.701 5.826 -1.763 1.00 90.88 106 PRO A O 1
ATOM 829 N N . TYR A 1 107 ? 8.838 5.270 0.390 1.00 91.19 107 TYR A N 1
ATOM 830 C CA . TYR A 1 107 ? 9.240 3.890 0.131 1.00 91.19 107 TYR A CA 1
ATOM 831 C C . TYR A 1 107 ? 7.998 2.992 0.037 1.00 91.19 107 TYR A C 1
ATOM 833 O O . TYR A 1 107 ? 7.609 2.355 1.017 1.00 91.19 107 TYR A O 1
ATOM 841 N N . THR A 1 108 ? 7.395 2.920 -1.151 1.00 92.81 108 THR A N 1
ATOM 842 C CA . THR A 1 108 ? 6.161 2.142 -1.379 1.00 92.81 108 THR A CA 1
ATOM 843 C C . THR A 1 108 ? 6.363 0.634 -1.332 1.00 92.81 108 THR A C 1
ATOM 845 O O . THR A 1 108 ? 7.496 0.125 -1.360 1.00 92.81 108 THR A O 1
ATOM 848 N N . GLY A 1 109 ? 5.261 -0.097 -1.207 1.00 88.62 109 GLY A N 1
ATOM 849 C CA . GLY A 1 109 ? 5.205 -1.547 -1.220 1.00 88.62 109 GLY A CA 1
ATOM 850 C C . GLY A 1 109 ? 5.651 -2.155 -2.550 1.00 88.62 109 GLY A C 1
ATOM 851 O O . GLY A 1 109 ? 5.667 -1.518 -3.597 1.00 88.62 109 GLY A O 1
ATOM 852 N N . ALA A 1 110 ? 6.071 -3.414 -2.481 1.00 88.31 110 ALA A N 1
ATOM 853 C CA . ALA A 1 110 ? 6.286 -4.268 -3.649 1.00 88.31 110 ALA A CA 1
ATOM 854 C C . ALA A 1 110 ? 5.707 -5.642 -3.297 1.00 88.31 110 ALA A C 1
ATOM 856 O O . ALA A 1 110 ? 4.494 -5.786 -3.256 1.00 88.31 110 ALA A O 1
ATOM 857 N N . CYS A 1 111 ? 6.534 -6.589 -2.847 1.00 87.06 111 CYS A N 1
ATOM 858 C CA . CYS A 1 111 ? 6.062 -7.896 -2.371 1.00 87.06 111 CYS A CA 1
ATOM 859 C C . CYS A 1 111 ? 5.055 -7.804 -1.209 1.00 87.06 111 CYS A C 1
ATOM 861 O O . CYS A 1 111 ? 4.183 -8.651 -1.079 1.00 87.06 111 CYS A O 1
ATOM 863 N N . SER A 1 112 ? 5.136 -6.756 -0.379 1.00 88.12 112 SER A N 1
ATOM 864 C CA . SER A 1 112 ? 4.188 -6.518 0.723 1.00 88.12 112 SER A CA 1
ATOM 865 C C . SER A 1 112 ? 2.751 -6.241 0.263 1.00 88.12 112 SER A C 1
ATOM 867 O O . SER A 1 112 ? 1.850 -6.266 1.090 1.00 88.12 112 SER A O 1
ATOM 869 N N . LEU A 1 113 ? 2.537 -5.960 -1.026 1.00 91.81 113 LEU A N 1
ATOM 870 C CA . LEU A 1 113 ? 1.212 -5.753 -1.616 1.00 91.81 113 LEU A CA 1
ATOM 871 C C . LEU A 1 113 ? 0.584 -7.053 -2.116 1.00 91.81 113 LEU A C 1
ATOM 873 O O . LEU A 1 113 ? -0.624 -7.101 -2.313 1.00 91.81 113 LEU A O 1
ATOM 877 N N . THR A 1 114 ? 1.375 -8.109 -2.316 1.00 90.88 114 THR A N 1
ATOM 878 C CA . THR A 1 114 ? 0.874 -9.362 -2.883 1.00 90.88 114 THR A CA 1
ATOM 879 C C . THR A 1 114 ? -0.205 -9.983 -2.000 1.00 90.88 114 THR A C 1
ATOM 881 O O . THR A 1 114 ? -1.268 -10.335 -2.494 1.00 90.88 114 THR A O 1
ATOM 884 N N . ASP A 1 115 ? 0.038 -10.093 -0.694 1.00 92.75 115 ASP A N 1
ATOM 885 C CA . ASP A 1 115 ? -0.922 -10.701 0.233 1.00 92.75 115 ASP A CA 1
ATOM 886 C C . ASP A 1 115 ? -2.214 -9.896 0.433 1.00 92.75 115 ASP A C 1
ATOM 888 O O . ASP A 1 115 ? -3.277 -10.504 0.303 1.00 92.75 115 ASP A O 1
ATOM 892 N N . PRO A 1 116 ? -2.190 -8.567 0.680 1.00 94.94 116 PRO A N 1
ATOM 893 C CA . PRO A 1 116 ? -3.433 -7.810 0.803 1.00 94.94 116 PRO A CA 1
ATOM 894 C C . PRO A 1 116 ? -4.236 -7.823 -0.504 1.00 94.94 116 PRO A C 1
ATOM 896 O O . PRO A 1 116 ? -5.448 -8.022 -0.465 1.00 94.94 116 PRO A O 1
ATOM 899 N N . LEU A 1 117 ? -3.587 -7.703 -1.668 1.00 95.94 117 LEU A N 1
ATOM 900 C CA . LEU A 1 117 ? -4.290 -7.762 -2.952 1.00 95.94 117 LEU A CA 1
ATOM 901 C C . LEU A 1 117 ? -4.897 -9.147 -3.216 1.00 95.94 117 LEU A C 1
ATOM 903 O O . LEU A 1 117 ? -6.047 -9.223 -3.637 1.00 95.94 117 LEU A O 1
ATOM 907 N N . ASN A 1 118 ? -4.187 -10.233 -2.895 1.00 93.38 118 ASN A N 1
ATOM 908 C CA . ASN A 1 118 ? -4.692 -11.599 -3.076 1.00 93.38 118 ASN A CA 1
ATOM 909 C C . ASN A 1 118 ? -5.959 -11.897 -2.259 1.00 93.38 118 ASN A C 1
ATOM 911 O O . ASN A 1 118 ? -6.767 -12.717 -2.682 1.00 93.38 118 ASN A O 1
ATOM 915 N N . VAL A 1 119 ? -6.157 -11.233 -1.115 1.00 95.06 119 VAL A N 1
ATOM 916 C CA . VAL A 1 119 ? -7.395 -11.355 -0.321 1.00 95.06 119 VAL A CA 1
ATOM 917 C C . VAL A 1 119 ? -8.432 -10.273 -0.654 1.00 95.06 119 VAL A C 1
ATOM 919 O O . VAL A 1 119 ? -9.410 -10.103 0.071 1.00 95.06 119 VAL A O 1
ATOM 922 N N . GLY A 1 120 ? -8.228 -9.520 -1.741 1.00 96.62 120 GLY A N 1
ATOM 923 C CA . GLY A 1 120 ? -9.137 -8.467 -2.195 1.00 96.62 120 GLY A CA 1
ATOM 924 C C . GLY A 1 120 ? -9.132 -7.211 -1.321 1.00 96.62 120 GLY A C 1
ATOM 925 O O . GLY A 1 120 ? -10.090 -6.443 -1.354 1.00 96.62 120 GLY A O 1
ATOM 926 N N . LEU A 1 121 ? -8.105 -6.990 -0.496 1.00 97.94 121 LEU A N 1
ATOM 927 C CA . LEU A 1 121 ? -8.062 -5.870 0.441 1.00 97.94 121 LEU A CA 1
ATOM 928 C C . LEU A 1 121 ? -7.772 -4.550 -0.302 1.00 97.94 121 LEU A C 1
ATOM 930 O O . LEU A 1 121 ? -6.678 -4.393 -0.861 1.00 97.94 121 LEU A O 1
ATOM 934 N N . PRO A 1 122 ? -8.702 -3.569 -0.290 1.00 98.44 122 PRO A N 1
ATOM 935 C CA . PRO A 1 122 ? -8.464 -2.251 -0.868 1.00 98.44 122 PRO A CA 1
ATOM 936 C C . PRO A 1 122 ? -7.185 -1.631 -0.311 1.00 98.44 122 PRO A C 1
ATOM 938 O O . PRO A 1 122 ? -7.014 -1.520 0.901 1.00 98.44 122 PRO A O 1
ATOM 941 N N . THR A 1 123 ? -6.277 -1.248 -1.203 1.00 97.88 123 THR A N 1
ATOM 942 C CA . THR A 1 123 ? -4.921 -0.814 -0.857 1.00 97.88 123 THR A CA 1
ATOM 943 C C . THR A 1 123 ? -4.710 0.624 -1.311 1.00 97.88 123 THR A C 1
ATOM 945 O O . THR A 1 123 ? -4.827 0.904 -2.503 1.00 97.88 123 THR A O 1
ATOM 948 N N . ILE A 1 124 ? -4.371 1.518 -0.378 1.00 98.25 124 ILE A N 1
ATOM 949 C CA . ILE A 1 124 ? -4.034 2.923 -0.656 1.00 98.25 124 ILE A CA 1
ATOM 950 C C . ILE A 1 124 ? -2.516 3.099 -0.734 1.00 98.25 124 ILE A C 1
ATOM 952 O O . ILE A 1 124 ? -1.792 2.641 0.152 1.00 98.25 124 ILE A O 1
ATOM 956 N N . THR A 1 125 ? -2.033 3.795 -1.766 1.00 98.00 125 THR A N 1
ATOM 957 C CA . THR A 1 125 ? -0.611 4.144 -1.945 1.00 98.00 125 THR A CA 1
ATOM 958 C C . THR A 1 125 ? -0.441 5.536 -2.568 1.00 98.00 125 THR A C 1
ATOM 960 O O . THR A 1 125 ? -1.426 6.187 -2.912 1.00 98.00 125 THR A O 1
ATOM 963 N N . ILE A 1 126 ? 0.803 5.999 -2.718 1.00 96.06 126 ILE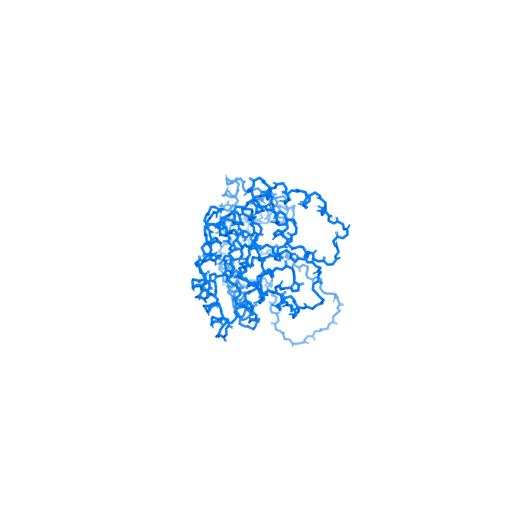 A N 1
ATOM 964 C CA . ILE A 1 126 ? 1.159 7.259 -3.390 1.00 96.06 126 ILE A CA 1
ATOM 965 C C . ILE A 1 126 ? 1.938 6.968 -4.677 1.00 96.06 126 ILE A C 1
ATOM 967 O O . ILE A 1 126 ? 2.783 6.079 -4.704 1.00 96.06 126 ILE A O 1
ATOM 971 N N . SER A 1 127 ? 1.700 7.762 -5.721 1.00 94.31 127 SER A N 1
ATOM 972 C CA . SER A 1 127 ? 2.514 7.834 -6.939 1.00 94.31 127 SER A CA 1
ATOM 973 C C . SER A 1 127 ? 3.455 9.040 -6.865 1.00 94.31 127 SER A C 1
ATOM 975 O O . SER A 1 127 ? 3.000 10.178 -6.916 1.00 94.31 127 SER A O 1
ATOM 977 N N . GLY A 1 128 ? 4.767 8.801 -6.767 1.00 86.25 128 GLY A N 1
ATOM 978 C CA . GLY A 1 128 ? 5.789 9.860 -6.705 1.00 86.25 128 GLY A CA 1
ATOM 979 C C . GLY A 1 128 ? 6.741 9.907 -7.907 1.00 86.25 128 GLY A C 1
ATOM 980 O O . GLY A 1 128 ? 6.568 9.191 -8.889 1.00 86.25 128 GLY A O 1
ATOM 981 N N . LYS A 1 129 ? 7.784 10.746 -7.810 1.00 82.81 129 LYS A N 1
ATOM 982 C CA . LYS A 1 129 ? 8.766 10.991 -8.891 1.00 82.81 129 LYS A CA 1
ATOM 983 C C . LYS A 1 129 ? 9.879 9.941 -8.999 1.00 82.81 129 LYS A C 1
ATOM 985 O O . LYS A 1 129 ? 10.573 9.893 -10.007 1.00 82.81 129 LYS A O 1
ATOM 990 N N . THR A 1 130 ? 10.094 9.132 -7.962 1.00 82.25 130 THR A N 1
ATOM 991 C CA . THR A 1 130 ? 11.162 8.121 -7.940 1.00 82.25 130 THR A CA 1
ATOM 992 C C . THR A 1 130 ? 10.599 6.728 -8.173 1.00 82.25 130 THR A C 1
ATOM 994 O O . THR A 1 130 ? 9.456 6.443 -7.810 1.00 82.25 130 THR A O 1
ATOM 997 N N . LEU A 1 131 ? 11.429 5.824 -8.705 1.00 81.94 131 LEU A N 1
ATOM 998 C CA . LEU A 1 131 ? 11.052 4.423 -8.908 1.00 81.94 131 LEU A CA 1
ATOM 999 C C . LEU A 1 131 ? 10.468 3.811 -7.627 1.00 81.94 131 LEU A C 1
ATOM 1001 O O . LEU A 1 131 ? 9.380 3.244 -7.647 1.00 81.94 131 LEU A O 1
ATOM 1005 N N . ARG A 1 132 ? 11.155 3.983 -6.487 1.00 85.44 132 ARG A N 1
ATOM 1006 C CA . ARG A 1 132 ? 10.745 3.405 -5.196 1.00 85.44 132 ARG A CA 1
ATOM 1007 C C . ARG A 1 132 ? 9.422 3.969 -4.672 1.00 85.44 132 ARG A C 1
ATOM 1009 O O . ARG A 1 132 ? 8.707 3.256 -3.966 1.00 85.44 132 ARG A O 1
ATOM 1016 N N . ASN A 1 133 ? 9.078 5.200 -5.042 1.00 80.62 133 ASN A N 1
ATOM 1017 C CA . ASN A 1 133 ? 7.799 5.818 -4.707 1.00 80.62 133 ASN A CA 1
ATOM 1018 C C . ASN A 1 133 ? 6.678 5.434 -5.680 1.00 80.62 133 ASN A C 1
ATOM 1020 O O . ASN A 1 133 ? 5.536 5.771 -5.418 1.00 80.62 133 ASN A O 1
ATOM 1024 N N . ASN A 1 134 ? 6.969 4.759 -6.793 1.00 88.44 134 ASN A N 1
ATOM 1025 C CA . ASN A 1 134 ? 5.971 4.470 -7.824 1.00 88.44 134 ASN A CA 1
ATOM 1026 C C . ASN A 1 134 ? 5.697 2.967 -8.012 1.00 88.44 134 ASN A C 1
ATOM 1028 O O . ASN A 1 134 ? 4.802 2.613 -8.773 1.00 88.44 134 ASN A O 1
ATOM 1032 N N . VAL A 1 135 ? 6.425 2.072 -7.326 1.00 92.44 135 VAL A N 1
ATOM 1033 C CA . VAL A 1 135 ? 6.256 0.611 -7.482 1.00 92.44 135 VAL A CA 1
ATOM 1034 C C . VAL A 1 135 ? 4.827 0.170 -7.169 1.00 92.44 135 VAL A C 1
ATOM 1036 O O . VAL A 1 135 ? 4.204 -0.509 -7.981 1.00 92.44 135 VAL A O 1
ATOM 1039 N N . ALA A 1 136 ? 4.288 0.578 -6.021 1.00 95.25 136 ALA A N 1
ATOM 1040 C CA . ALA A 1 136 ? 2.934 0.207 -5.624 1.00 95.25 136 ALA A CA 1
ATOM 1041 C C . ALA A 1 136 ? 1.873 0.751 -6.587 1.00 95.25 136 ALA A C 1
ATOM 1043 O O . ALA A 1 136 ? 0.972 0.024 -6.996 1.00 95.25 136 ALA A O 1
ATOM 1044 N N . ALA A 1 137 ? 2.015 2.013 -6.999 1.00 96.31 137 ALA A N 1
ATOM 1045 C CA . ALA A 1 137 ? 1.128 2.632 -7.974 1.00 96.31 137 ALA A CA 1
ATOM 1046 C C . ALA A 1 137 ? 1.185 1.913 -9.334 1.00 96.31 137 ALA A C 1
ATOM 1048 O O . ALA A 1 137 ? 0.149 1.709 -9.957 1.00 96.31 137 ALA A O 1
ATOM 1049 N N . ALA A 1 138 ? 2.364 1.474 -9.785 1.00 94.12 138 ALA A N 1
ATOM 1050 C CA . ALA A 1 138 ? 2.502 0.677 -11.004 1.00 94.12 138 ALA A CA 1
ATOM 1051 C C . ALA A 1 138 ? 1.798 -0.686 -10.891 1.00 94.12 138 ALA A C 1
ATOM 1053 O O . ALA A 1 138 ? 1.112 -1.088 -11.827 1.00 94.12 138 ALA A O 1
ATOM 1054 N N . ILE A 1 139 ? 1.910 -1.367 -9.742 1.00 94.62 139 ILE A N 1
ATOM 1055 C CA . ILE A 1 139 ? 1.191 -2.625 -9.480 1.00 94.62 139 ILE A CA 1
ATOM 1056 C C . ILE A 1 139 ? -0.321 -2.397 -9.553 1.00 94.62 139 ILE A C 1
ATOM 1058 O O . ILE A 1 139 ? -1.005 -3.130 -10.259 1.00 94.62 139 ILE A O 1
ATOM 1062 N N . LEU A 1 140 ? -0.832 -1.366 -8.874 1.00 96.81 140 LEU A N 1
ATOM 1063 C CA . LEU A 1 140 ? -2.260 -1.053 -8.859 1.00 96.81 140 LEU A CA 1
ATOM 1064 C C . LEU A 1 140 ? -2.792 -0.656 -10.245 1.00 96.81 140 LEU A C 1
ATOM 1066 O O . LEU A 1 140 ? -3.828 -1.173 -10.655 1.00 96.81 140 LEU A O 1
ATOM 1070 N N . ARG A 1 141 ? -2.063 0.166 -11.015 1.00 95.75 141 ARG A N 1
ATOM 1071 C CA . ARG A 1 141 ? -2.412 0.480 -12.417 1.00 95.75 141 ARG A CA 1
ATOM 1072 C C . ARG A 1 141 ? -2.464 -0.775 -13.288 1.00 95.75 141 ARG A C 1
ATOM 1074 O O . ARG A 1 141 ? -3.387 -0.935 -14.074 1.00 95.75 141 ARG A O 1
ATOM 1081 N N . ASN A 1 142 ? -1.516 -1.695 -13.112 1.00 92.94 142 ASN A N 1
ATOM 1082 C CA . ASN A 1 142 ? -1.449 -2.938 -13.887 1.00 92.94 142 ASN A CA 1
ATOM 1083 C C . ASN A 1 142 ? -2.637 -3.887 -13.629 1.00 92.94 142 ASN A C 1
ATOM 1085 O O . ASN A 1 142 ? -2.947 -4.718 -14.476 1.00 9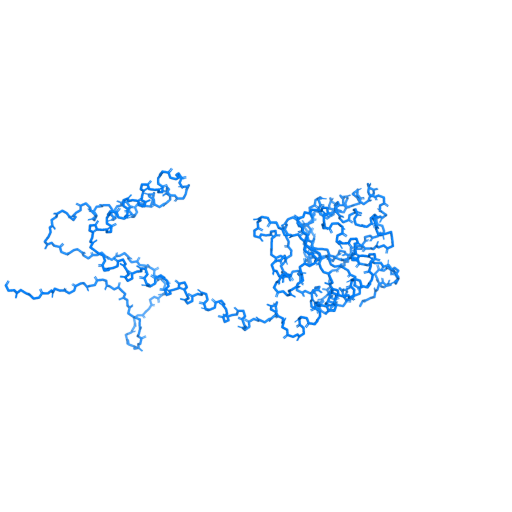2.94 142 ASN A O 1
ATOM 1089 N N . ILE A 1 143 ? -3.309 -3.756 -12.480 1.00 94.06 143 ILE A N 1
ATOM 1090 C CA . ILE A 1 143 ? -4.567 -4.460 -12.172 1.00 94.06 143 ILE A CA 1
ATOM 1091 C C . ILE A 1 143 ? -5.803 -3.545 -12.287 1.00 94.06 143 ILE A C 1
ATOM 1093 O O . ILE A 1 143 ? -6.891 -3.903 -11.836 1.00 94.06 143 ILE A O 1
ATOM 1097 N N . GLY A 1 144 ? -5.649 -2.358 -12.884 1.00 95.00 144 GLY A N 1
ATOM 1098 C CA . GLY A 1 144 ? -6.734 -1.419 -13.170 1.00 95.00 144 GLY A CA 1
ATOM 1099 C C . GLY A 1 144 ? -7.318 -0.686 -11.959 1.00 95.00 144 GLY A C 1
ATOM 1100 O O . GLY A 1 144 ? -8.439 -0.198 -12.052 1.00 95.00 144 GLY A O 1
ATOM 1101 N N . ILE A 1 145 ? -6.616 -0.610 -10.825 1.00 96.94 145 ILE A N 1
ATOM 1102 C CA . ILE A 1 145 ? -7.090 0.017 -9.575 1.00 96.94 145 ILE A CA 1
ATOM 1103 C C . ILE A 1 145 ? -6.417 1.381 -9.376 1.00 96.94 145 ILE A C 1
ATOM 1105 O O . ILE A 1 145 ? -5.526 1.551 -8.546 1.00 96.94 145 ILE A O 1
ATOM 1109 N N . GLU A 1 146 ? -6.807 2.377 -10.163 1.00 97.56 146 GLU A N 1
ATOM 1110 C CA . GLU A 1 146 ? -6.207 3.717 -10.078 1.00 97.56 146 GLU A CA 1
ATOM 1111 C C . GLU A 1 146 ? -6.824 4.583 -8.977 1.00 97.56 146 GLU A C 1
ATOM 1113 O O . GLU A 1 146 ? -6.194 5.510 -8.468 1.00 97.56 146 GLU A O 1
ATOM 1118 N N . GLU A 1 147 ? -8.046 4.262 -8.559 1.00 97.31 147 GLU A N 1
ATOM 1119 C CA . GLU A 1 147 ? -8.849 5.076 -7.650 1.00 97.31 147 GLU A CA 1
ATOM 1120 C C . GLU A 1 147 ? -8.228 5.208 -6.252 1.00 97.31 147 GLU A C 1
ATOM 1122 O O . GLU A 1 147 ? -8.493 6.181 -5.538 1.00 97.31 147 GLU A O 1
ATOM 1127 N N . THR A 1 148 ? -7.375 4.256 -5.870 1.00 98.12 148 THR A N 1
ATOM 1128 C CA . THR A 1 148 ? -6.683 4.204 -4.578 1.00 98.12 148 THR A CA 1
ATOM 1129 C C . THR A 1 148 ? -5.236 4.708 -4.628 1.00 98.12 148 THR A C 1
ATOM 1131 O O . THR A 1 148 ? -4.507 4.609 -3.637 1.00 98.12 148 THR A O 1
ATOM 1134 N N . ILE A 1 149 ? -4.818 5.284 -5.759 1.00 98.56 149 ILE A N 1
ATOM 1135 C CA . ILE A 1 149 ? -3.503 5.902 -5.937 1.00 98.56 149 ILE A CA 1
ATOM 1136 C C . ILE A 1 149 ? -3.624 7.405 -5.678 1.00 98.56 149 ILE A C 1
ATOM 1138 O O . ILE A 1 149 ? -4.324 8.115 -6.396 1.00 98.56 149 ILE A O 1
ATOM 1142 N N . ALA A 1 150 ? -2.925 7.899 -4.662 1.00 98.31 150 ALA A N 1
ATOM 1143 C CA . ALA A 1 150 ? -2.843 9.322 -4.348 1.00 98.31 150 ALA A CA 1
ATOM 1144 C C . ALA A 1 150 ? -1.621 9.990 -4.995 1.00 98.31 150 ALA A C 1
ATOM 1146 O O . ALA A 1 150 ? -0.602 9.347 -5.261 1.00 98.31 150 ALA A O 1
ATOM 1147 N N . ARG A 1 151 ? -1.698 11.303 -5.220 1.00 96.31 151 ARG A N 1
ATOM 1148 C CA . ARG A 1 151 ? -0.615 12.124 -5.788 1.00 96.31 151 ARG A CA 1
ATOM 1149 C C . ARG A 1 151 ? 0.248 12.784 -4.710 1.00 96.31 151 ARG A C 1
ATOM 1151 O O . ARG A 1 151 ? 1.383 13.162 -4.984 1.00 96.31 151 ARG A O 1
ATOM 1158 N N . ASN A 1 152 ? -0.284 12.926 -3.498 1.00 95.88 152 ASN A N 1
ATOM 1159 C CA . ASN A 1 152 ? 0.375 13.532 -2.340 1.00 95.88 152 ASN A CA 1
ATOM 1160 C C . ASN A 1 152 ? -0.189 12.960 -1.021 1.00 95.88 152 ASN A C 1
ATOM 1162 O O . ASN A 1 152 ? -1.047 12.073 -1.031 1.00 95.88 152 ASN A O 1
ATOM 1166 N N . SER A 1 153 ? 0.334 13.429 0.115 1.00 96.50 153 SER A N 1
ATOM 1167 C CA . SER A 1 153 ? -0.064 12.977 1.454 1.00 96.50 153 SER A CA 1
ATOM 1168 C C . SER A 1 153 ? -1.508 13.324 1.805 1.00 96.50 153 SER A C 1
ATOM 1170 O O . SER A 1 153 ? -2.178 12.537 2.470 1.00 96.50 153 SER A O 1
ATOM 1172 N N . GLU A 1 154 ? -2.000 14.478 1.368 1.00 98.12 154 GLU A N 1
ATOM 1173 C CA . GLU A 1 154 ? -3.348 14.959 1.672 1.00 98.12 154 GLU A CA 1
ATOM 1174 C C . GLU A 1 154 ? -4.389 14.076 0.978 1.00 98.12 154 GLU A C 1
ATOM 1176 O O . GLU A 1 154 ? -5.271 13.521 1.634 1.00 98.12 154 GLU A O 1
ATOM 1181 N N . GLU A 1 155 ? -4.208 13.831 -0.321 1.00 98.50 155 GLU A N 1
ATOM 1182 C CA . GLU A 1 155 ? -5.064 12.942 -1.107 1.00 98.50 155 GLU A CA 1
ATOM 1183 C C . GLU A 1 155 ? -4.986 11.489 -0.600 1.00 98.50 155 GLU A C 1
ATOM 1185 O O . GLU A 1 155 ? -5.990 10.775 -0.591 1.00 98.50 155 GLU A O 1
ATOM 1190 N N . TYR A 1 156 ? -3.817 11.040 -0.120 1.00 98.69 156 TYR A N 1
ATOM 1191 C CA . TYR A 1 156 ? -3.669 9.724 0.517 1.00 98.69 156 TYR A CA 1
ATOM 1192 C C . TYR A 1 156 ? -4.582 9.600 1.742 1.00 98.69 156 TYR A C 1
ATOM 1194 O O . TYR A 1 156 ? -5.291 8.602 1.891 1.00 98.69 156 TYR A O 1
ATOM 1202 N N . ILE A 1 157 ? -4.597 10.625 2.602 1.00 98.81 157 ILE A N 1
ATOM 1203 C CA . ILE A 1 157 ? -5.454 10.670 3.792 1.00 98.81 157 ILE A CA 1
ATOM 1204 C C . ILE A 1 157 ? -6.927 10.689 3.379 1.00 98.81 157 ILE A C 1
ATOM 1206 O O . ILE A 1 157 ? -7.714 9.910 3.911 1.00 98.81 157 ILE A O 1
ATOM 1210 N N . GLU A 1 158 ? -7.309 11.536 2.424 1.00 98.75 158 GLU A N 1
ATOM 1211 C CA . GLU A 1 158 ? -8.694 11.650 1.953 1.00 98.75 158 GLU A CA 1
ATOM 1212 C C . GLU A 1 158 ? -9.225 10.333 1.388 1.00 98.75 158 GLU A C 1
ATOM 1214 O O . GLU A 1 158 ? -10.290 9.872 1.801 1.00 98.75 158 GLU A O 1
ATOM 1219 N N . LYS A 1 159 ? -8.459 9.675 0.512 1.00 98.81 159 LYS A N 1
ATOM 1220 C CA . LYS A 1 159 ? -8.838 8.376 -0.060 1.00 98.81 159 LYS A CA 1
ATOM 1221 C C . LYS A 1 159 ? -8.932 7.286 1.008 1.00 98.81 159 LYS A C 1
ATOM 1223 O O . LYS A 1 159 ? -9.862 6.479 0.979 1.00 98.81 159 LYS A O 1
ATOM 1228 N N . ALA A 1 160 ? -8.011 7.265 1.972 1.00 98.81 160 ALA A N 1
ATOM 1229 C CA . ALA A 1 160 ? -8.050 6.304 3.072 1.00 98.81 160 ALA A CA 1
ATOM 1230 C C . ALA A 1 160 ? -9.249 6.526 4.012 1.00 98.81 160 ALA A C 1
ATOM 1232 O O . ALA A 1 160 ? -9.857 5.553 4.468 1.00 98.81 160 ALA A O 1
ATOM 1233 N N . VAL A 1 161 ? -9.621 7.782 4.276 1.00 98.88 161 VAL A N 1
ATOM 1234 C CA . VAL A 1 161 ? -10.828 8.137 5.041 1.00 98.88 161 VAL A CA 1
ATOM 1235 C C . VAL A 1 161 ? -12.087 7.748 4.268 1.00 98.88 161 VAL A C 1
ATOM 1237 O O . VAL A 1 161 ? -12.961 7.098 4.839 1.00 98.88 161 VAL A O 1
ATOM 1240 N N . MET A 1 162 ? -12.149 8.043 2.964 1.00 98.69 162 MET A N 1
ATOM 1241 C CA . MET A 1 162 ? -13.263 7.662 2.088 1.00 98.69 162 MET A CA 1
ATOM 1242 C C . MET A 1 162 ? -13.500 6.147 2.118 1.00 98.69 162 MET A C 1
ATOM 1244 O O . MET A 1 162 ? -14.623 5.702 2.341 1.00 98.69 162 MET A O 1
ATOM 1248 N N . LEU A 1 163 ? -12.443 5.339 1.973 1.00 98.75 163 LEU A N 1
ATOM 1249 C CA . LEU A 1 163 ? -12.550 3.883 2.101 1.00 98.75 163 LEU A CA 1
ATOM 1250 C C . LEU A 1 163 ? -12.971 3.441 3.505 1.00 98.75 163 LEU A C 1
ATOM 1252 O O . LEU A 1 163 ? -13.702 2.462 3.644 1.00 98.75 163 LEU A O 1
ATOM 1256 N N . GLY A 1 164 ? -12.511 4.124 4.553 1.00 98.38 164 GLY A N 1
ATOM 1257 C CA . GLY A 1 164 ? -12.838 3.764 5.930 1.00 98.38 164 GLY A CA 1
ATOM 1258 C C . GLY A 1 164 ? -14.284 4.042 6.319 1.00 98.38 164 GLY A C 1
ATOM 1259 O O . GLY A 1 164 ? -14.877 3.249 7.052 1.00 98.38 164 GLY A O 1
ATOM 1260 N N . GLN A 1 165 ? -14.846 5.140 5.813 1.00 98.19 165 GLN A N 1
ATOM 1261 C CA . GLN A 1 165 ? -16.186 5.621 6.153 1.00 98.19 165 GLN A CA 1
ATOM 1262 C C . GLN A 1 165 ? -17.279 5.135 5.197 1.00 98.19 165 GLN A C 1
ATOM 1264 O O . GLN A 1 165 ? -18.445 5.145 5.578 1.00 98.19 165 GLN A O 1
ATOM 1269 N N . ASN A 1 166 ? -16.932 4.704 3.979 1.00 98.31 166 ASN A N 1
ATOM 1270 C CA . ASN A 1 166 ? -17.903 4.274 2.974 1.00 98.31 166 ASN A CA 1
ATOM 1271 C C . ASN A 1 166 ? -17.764 2.767 2.662 1.00 98.31 166 ASN A C 1
ATOM 1273 O O . ASN A 1 166 ? -16.985 2.388 1.780 1.00 98.31 166 ASN A O 1
ATOM 1277 N N . PRO A 1 167 ? -18.522 1.889 3.355 1.00 97.81 167 PRO A N 1
ATOM 1278 C CA . PRO A 1 167 ? -18.511 0.449 3.102 1.00 97.81 167 PRO A CA 1
ATOM 1279 C C . PRO A 1 167 ? -18.893 0.068 1.669 1.00 97.81 167 PRO A C 1
ATOM 1281 O O . PRO A 1 167 ? -18.329 -0.881 1.134 1.00 97.81 167 PRO A O 1
ATOM 1284 N N . ALA A 1 168 ? -19.810 0.803 1.030 1.00 98.50 168 ALA A N 1
ATOM 1285 C CA . ALA A 1 168 ? -20.225 0.524 -0.345 1.00 98.50 168 ALA A CA 1
ATOM 1286 C C . ALA A 1 168 ? -19.072 0.766 -1.329 1.00 98.50 168 ALA A C 1
ATOM 1288 O O . ALA A 1 168 ? -18.726 -0.123 -2.106 1.00 98.50 168 ALA A O 1
ATOM 1289 N N . TYR A 1 169 ? -18.406 1.920 -1.226 1.00 98.56 169 TYR A N 1
ATOM 1290 C CA . TYR A 1 169 ? -17.222 2.231 -2.029 1.00 98.56 169 TYR A CA 1
ATOM 1291 C C . TYR A 1 169 ? -16.077 1.248 -1.755 1.00 98.56 169 TYR A C 1
ATOM 1293 O O . TYR A 1 169 ? -15.449 0.734 -2.679 1.00 98.56 169 TYR A O 1
ATOM 1301 N N . ARG A 1 170 ? -15.842 0.907 -0.484 1.00 98.38 170 ARG A N 1
ATOM 1302 C CA . ARG A 1 170 ? -14.841 -0.092 -0.097 1.00 98.38 170 ARG A CA 1
ATOM 1303 C C . ARG A 1 170 ? -15.117 -1.466 -0.714 1.00 98.38 170 ARG A C 1
ATOM 1305 O O . ARG A 1 170 ? -14.195 -2.095 -1.232 1.00 98.38 170 ARG A O 1
ATOM 1312 N N . ASN A 1 171 ? -16.371 -1.915 -0.693 1.00 98.38 171 ASN A N 1
ATOM 1313 C CA . ASN A 1 171 ? -16.783 -3.188 -1.283 1.00 98.38 171 ASN A CA 1
ATOM 1314 C C . ASN A 1 171 ? -16.679 -3.180 -2.810 1.00 98.38 171 ASN A C 1
ATOM 1316 O O . ASN A 1 171 ? -16.246 -4.178 -3.378 1.00 98.38 171 ASN A O 1
ATOM 1320 N N . MET A 1 172 ? -16.991 -2.060 -3.463 1.00 98.44 172 MET A N 1
ATOM 1321 C CA . MET A 1 172 ? -16.793 -1.893 -4.905 1.00 98.44 172 MET A CA 1
ATOM 1322 C C . MET A 1 172 ? -15.317 -2.086 -5.290 1.00 98.44 172 MET A C 1
ATOM 1324 O O . MET A 1 172 ? -15.012 -2.866 -6.189 1.00 98.44 172 MET A O 1
ATOM 1328 N N . ILE A 1 173 ? -14.383 -1.442 -4.576 1.00 98.56 173 ILE A N 1
ATOM 1329 C CA . ILE A 1 173 ? -12.942 -1.610 -4.834 1.00 98.56 173 ILE A CA 1
ATOM 1330 C C . ILE A 1 173 ? -12.487 -3.047 -4.554 1.00 98.56 173 ILE A C 1
ATOM 1332 O O . ILE A 1 173 ? -11.739 -3.616 -5.347 1.00 98.56 173 ILE A O 1
ATOM 1336 N N . ARG A 1 174 ? -12.964 -3.663 -3.463 1.00 98.44 174 ARG A N 1
ATOM 1337 C CA . ARG A 1 174 ? -12.687 -5.074 -3.146 1.00 98.44 174 ARG A CA 1
ATOM 1338 C C . ARG A 1 174 ? -13.132 -5.999 -4.278 1.00 98.44 174 ARG A C 1
ATOM 1340 O O . ARG A 1 174 ? -12.343 -6.822 -4.726 1.00 98.44 174 ARG A O 1
ATOM 1347 N N . GLN A 1 175 ? -14.361 -5.834 -4.766 1.00 97.81 175 GLN A N 1
ATOM 1348 C CA . GLN A 1 175 ? -14.892 -6.615 -5.884 1.00 97.81 175 GLN A CA 1
ATOM 1349 C C . GLN A 1 175 ? -14.055 -6.422 -7.146 1.00 97.81 175 GLN A C 1
ATOM 1351 O O . GLN A 1 175 ? -13.697 -7.414 -7.772 1.00 97.81 175 GLN A O 1
ATOM 1356 N N . LYS A 1 176 ? -13.670 -5.182 -7.470 1.00 97.38 176 LYS A N 1
ATOM 1357 C CA . LYS A 1 176 ? -12.804 -4.882 -8.617 1.00 97.38 176 LYS A CA 1
ATOM 1358 C C . LYS A 1 176 ? -11.456 -5.606 -8.515 1.00 97.38 176 LYS A C 1
ATOM 1360 O O . LYS A 1 176 ? -11.039 -6.243 -9.475 1.00 97.38 176 LYS A O 1
ATOM 1365 N N . ILE A 1 177 ? -10.808 -5.582 -7.343 1.00 97.25 177 ILE A N 1
ATOM 1366 C CA . ILE A 1 177 ? -9.552 -6.315 -7.102 1.00 97.25 177 ILE A CA 1
ATOM 1367 C C . ILE A 1 177 ? -9.761 -7.823 -7.289 1.00 97.25 177 ILE A C 1
ATOM 1369 O O . ILE A 1 177 ? -9.025 -8.451 -8.048 1.00 97.25 177 ILE A O 1
ATOM 1373 N N . THR A 1 178 ? -10.757 -8.410 -6.618 1.00 96.44 178 THR A N 1
ATOM 1374 C CA . THR A 1 178 ? -11.015 -9.856 -6.674 1.00 96.44 178 THR A CA 1
ATOM 1375 C C . THR A 1 178 ? -11.356 -10.318 -8.090 1.00 96.44 178 THR A C 1
ATOM 1377 O O . THR A 1 178 ? -10.812 -11.322 -8.541 1.00 96.44 178 THR A O 1
ATOM 1380 N N . GLN A 1 179 ? -12.203 -9.577 -8.811 1.00 95.56 179 GLN A N 1
ATOM 1381 C CA . GLN A 1 179 ? -12.565 -9.877 -10.197 1.00 95.56 179 GLN A CA 1
ATOM 1382 C C . GLN A 1 179 ? -11.336 -9.834 -11.103 1.00 95.56 179 GLN A C 1
ATOM 1384 O O . GLN A 1 179 ? -11.054 -10.831 -11.770 1.00 95.56 179 GLN A O 1
ATOM 1389 N N . THR A 1 180 ? -10.556 -8.745 -11.070 1.00 94.44 180 THR A N 1
ATOM 1390 C CA . THR A 1 180 ? -9.343 -8.639 -11.890 1.00 94.44 180 THR A CA 1
ATOM 1391 C C . THR A 1 180 ? -8.397 -9.800 -11.616 1.00 94.44 180 THR A C 1
ATOM 1393 O O . THR A 1 180 ? -8.016 -10.492 -12.554 1.00 94.44 180 THR A O 1
ATOM 1396 N N . LEU A 1 181 ? -8.062 -10.066 -10.349 1.00 93.38 181 LEU A N 1
ATOM 1397 C CA . LEU A 1 181 ? -7.095 -11.110 -9.999 1.00 93.38 181 LEU A CA 1
ATOM 1398 C C . LEU A 1 181 ? -7.608 -12.533 -10.258 1.00 93.38 181 LEU A C 1
ATOM 1400 O O . LEU A 1 181 ? -6.792 -13.426 -10.471 1.00 93.38 181 LEU A O 1
ATOM 1404 N N . SER A 1 182 ? -8.926 -12.758 -10.261 1.00 91.12 182 SER A N 1
ATOM 1405 C CA . SER A 1 182 ? -9.507 -14.054 -10.637 1.00 91.12 182 SER A CA 1
ATOM 1406 C C . SER A 1 182 ? -9.404 -14.337 -12.139 1.00 91.12 182 SER A C 1
ATOM 1408 O O . SER A 1 182 ? -9.173 -15.478 -12.529 1.00 91.12 182 SER A O 1
ATOM 1410 N N . CYS A 1 183 ? -9.521 -13.301 -12.976 1.00 86.50 183 CYS A N 1
ATOM 1411 C CA . CYS A 1 183 ? -9.403 -13.415 -14.430 1.00 86.50 183 CYS A CA 1
ATOM 1412 C C . CYS A 1 183 ? -7.942 -13.389 -14.898 1.00 86.50 183 CYS A C 1
ATOM 1414 O O . CYS A 1 183 ? -7.561 -14.106 -15.819 1.00 86.50 183 CYS A O 1
ATOM 1416 N N . TYR A 1 184 ? -7.130 -12.529 -14.285 1.00 83.06 184 TYR A N 1
ATOM 1417 C CA . TYR A 1 184 ? -5.739 -12.287 -14.643 1.00 83.06 184 TYR A CA 1
ATOM 1418 C C . TYR A 1 184 ? -4.974 -11.776 -13.419 1.00 83.06 184 TYR A C 1
ATOM 1420 O O . TYR A 1 184 ? -5.161 -10.645 -12.970 1.00 83.06 184 TYR A O 1
ATOM 1428 N N . ASN A 1 185 ? -4.070 -12.602 -12.888 1.00 86.44 185 ASN A N 1
ATOM 1429 C CA . ASN A 1 185 ? -3.209 -12.214 -11.775 1.00 86.44 185 ASN A CA 1
ATOM 1430 C C . ASN A 1 185 ? -1.774 -11.948 -12.260 1.00 86.44 185 ASN A C 1
ATOM 1432 O O . ASN A 1 185 ? -0.926 -12.840 -12.182 1.00 86.44 185 ASN A O 1
ATOM 1436 N N . PRO A 1 186 ? -1.444 -10.721 -12.707 1.00 82.00 186 PRO A N 1
ATOM 1437 C CA . PRO A 1 186 ? -0.090 -10.404 -13.152 1.00 82.00 186 PRO A CA 1
ATOM 1438 C C . PRO A 1 186 ? 0.940 -10.431 -12.017 1.00 82.00 186 PRO A C 1
ATOM 1440 O O . PRO A 1 186 ? 2.137 -10.372 -12.280 1.00 82.00 186 PRO A O 1
ATOM 1443 N N . ILE A 1 187 ? 0.496 -10.468 -10.757 1.00 82.06 187 ILE A N 1
ATOM 1444 C CA . ILE A 1 187 ? 1.378 -10.493 -9.588 1.00 82.06 187 ILE A CA 1
ATOM 1445 C C . ILE A 1 187 ? 1.949 -11.904 -9.393 1.00 82.06 187 ILE A C 1
ATOM 1447 O O . ILE A 1 187 ? 3.080 -12.043 -8.928 1.00 82.06 187 ILE A O 1
ATOM 1451 N N . THR A 1 188 ? 1.189 -12.944 -9.751 1.00 83.94 188 THR A N 1
ATOM 1452 C CA . THR A 1 188 ? 1.597 -14.350 -9.594 1.00 83.94 188 THR A CA 1
ATOM 1453 C C . THR A 1 188 ? 1.804 -15.094 -10.912 1.00 83.94 188 THR A C 1
ATOM 1455 O O . THR A 1 188 ? 2.343 -16.197 -10.887 1.00 83.94 188 THR A O 1
ATOM 1458 N N . ASP A 1 189 ? 1.417 -14.522 -12.055 1.00 88.06 189 ASP A N 1
ATOM 1459 C CA . ASP A 1 189 ? 1.668 -15.098 -13.380 1.00 88.06 189 ASP A CA 1
ATOM 1460 C C . ASP A 1 189 ? 3.137 -14.911 -13.799 1.00 88.06 189 ASP A C 1
ATOM 1462 O O . ASP A 1 189 ? 3.527 -13.987 -14.527 1.00 88.06 189 ASP A O 1
ATOM 1466 N N . THR A 1 190 ? 3.981 -15.807 -13.289 1.00 88.81 190 THR A N 1
ATOM 1467 C CA . THR A 1 190 ? 5.417 -15.843 -13.576 1.00 88.81 190 THR A CA 1
ATOM 1468 C C . THR A 1 190 ? 5.708 -16.251 -15.016 1.00 88.81 190 THR A C 1
ATOM 1470 O O . THR A 1 190 ? 6.691 -15.774 -15.583 1.00 88.81 190 THR A O 1
ATOM 1473 N N . THR A 1 191 ? 4.854 -17.067 -15.637 1.00 92.06 191 THR A N 1
ATOM 1474 C CA . THR A 1 191 ? 5.027 -17.527 -17.020 1.00 92.06 191 THR A CA 1
ATOM 1475 C C . THR A 1 191 ? 4.864 -16.374 -18.003 1.00 92.06 191 THR A C 1
ATOM 1477 O O . THR A 1 191 ? 5.787 -16.088 -18.767 1.00 92.06 191 THR A O 1
ATOM 1480 N N . THR A 1 192 ? 3.743 -15.648 -17.952 1.00 89.31 192 THR A N 1
ATOM 1481 C CA . THR A 1 192 ? 3.515 -14.486 -18.827 1.00 89.31 192 THR A CA 1
ATOM 1482 C C . THR A 1 192 ? 4.552 -13.398 -18.570 1.00 89.31 192 THR A C 1
ATOM 1484 O O . THR A 1 192 ? 5.065 -12.788 -19.512 1.00 89.31 192 THR A O 1
ATOM 1487 N N . SER A 1 193 ? 4.909 -13.171 -17.302 1.00 88.62 193 SER A N 1
ATOM 1488 C CA . SER A 1 193 ? 5.966 -12.223 -16.937 1.00 88.62 193 SER A CA 1
ATOM 1489 C C . SER A 1 193 ? 7.322 -12.624 -17.530 1.00 88.62 193 SER A C 1
ATOM 1491 O O . SER A 1 193 ? 8.024 -11.778 -18.084 1.00 88.62 193 SER A O 1
ATOM 1493 N N . GLY A 1 194 ? 7.669 -13.913 -17.484 1.00 90.94 194 GLY A N 1
ATOM 1494 C CA . GLY A 1 194 ? 8.887 -14.458 -18.080 1.00 90.94 194 GLY A CA 1
ATOM 1495 C C . GLY A 1 194 ? 8.918 -14.315 -19.602 1.00 90.94 194 GLY A C 1
ATOM 1496 O O . GLY A 1 194 ? 9.939 -13.911 -20.154 1.00 90.94 194 GLY A O 1
ATOM 1497 N N . ILE A 1 195 ? 7.792 -14.557 -20.281 1.00 94.25 195 ILE A N 1
ATOM 1498 C CA . ILE A 1 195 ? 7.662 -14.357 -21.734 1.00 94.25 195 ILE A CA 1
ATOM 1499 C C . ILE A 1 195 ? 7.893 -12.886 -22.102 1.00 94.25 195 ILE A C 1
ATOM 1501 O O . ILE A 1 195 ? 8.678 -12.595 -23.006 1.00 94.25 195 ILE A O 1
ATOM 1505 N N . LYS A 1 196 ? 7.257 -11.952 -21.384 1.00 91.81 196 LYS A N 1
ATOM 1506 C CA . LYS A 1 196 ? 7.431 -10.505 -21.601 1.00 91.81 196 LYS A CA 1
ATOM 1507 C C . LYS A 1 196 ? 8.878 -10.067 -21.366 1.00 91.81 196 LYS A C 1
ATOM 1509 O O . LYS A 1 196 ? 9.426 -9.313 -22.167 1.00 91.81 196 LYS A O 1
ATOM 1514 N N . LEU A 1 197 ? 9.514 -10.572 -20.307 1.00 92.56 197 LEU A N 1
ATOM 1515 C CA . LEU A 1 197 ? 10.920 -10.290 -20.016 1.00 92.56 197 LEU A CA 1
ATOM 1516 C C . LEU A 1 197 ? 11.845 -10.828 -21.116 1.00 92.56 197 LEU A C 1
ATOM 1518 O O . LEU A 1 197 ? 12.731 -10.111 -21.575 1.00 92.56 197 LEU A O 1
ATOM 1522 N N . LEU A 1 198 ? 11.625 -12.061 -21.579 1.00 94.81 198 LEU A N 1
ATOM 1523 C CA . LEU A 1 198 ? 12.401 -12.652 -22.669 1.00 94.81 198 LEU A CA 1
ATOM 1524 C C . LEU A 1 198 ? 12.255 -11.852 -23.968 1.00 94.81 198 LEU A C 1
ATOM 1526 O O . LEU A 1 198 ? 13.246 -11.639 -24.664 1.00 94.81 198 LEU A O 1
ATOM 1530 N N . ALA A 1 199 ? 11.043 -11.396 -24.290 1.00 95.25 199 ALA A N 1
ATOM 1531 C CA . ALA A 1 199 ? 10.801 -10.547 -25.451 1.00 95.25 199 ALA A CA 1
ATOM 1532 C C . ALA A 1 199 ? 11.596 -9.234 -25.364 1.00 95.25 199 ALA A C 1
ATOM 1534 O O . ALA A 1 199 ? 12.276 -8.877 -26.323 1.00 95.25 199 ALA A O 1
ATOM 1535 N N . ALA A 1 200 ? 11.600 -8.575 -24.200 1.00 92.75 200 ALA A N 1
ATOM 1536 C CA . ALA A 1 200 ? 12.385 -7.360 -23.980 1.00 92.75 200 ALA A CA 1
ATOM 1537 C C . ALA A 1 200 ? 13.902 -7.602 -24.114 1.00 92.75 200 ALA A C 1
ATOM 1539 O O . ALA A 1 200 ? 14.609 -6.809 -24.731 1.00 92.75 200 ALA A O 1
ATOM 1540 N N . LEU A 1 201 ? 14.414 -8.722 -23.589 1.00 90.81 201 LEU A N 1
ATOM 1541 C CA . LEU A 1 201 ? 15.832 -9.081 -23.719 1.00 90.81 201 LEU A CA 1
ATOM 1542 C C . LEU A 1 201 ? 16.231 -9.389 -25.171 1.00 90.81 201 LEU A C 1
ATOM 1544 O O . LEU A 1 201 ? 17.332 -9.029 -25.596 1.00 90.81 201 LEU A O 1
ATOM 1548 N N . ARG A 1 202 ? 15.347 -10.037 -25.941 1.00 93.12 202 ARG A N 1
ATOM 1549 C CA . ARG A 1 202 ? 15.555 -10.276 -27.377 1.00 93.12 202 ARG A CA 1
ATOM 1550 C C . ARG A 1 202 ? 15.590 -8.967 -28.155 1.00 93.12 202 ARG A C 1
ATOM 1552 O O . ARG A 1 202 ? 16.542 -8.757 -28.895 1.00 93.12 202 ARG A O 1
ATOM 1559 N N . ASP A 1 203 ? 14.633 -8.073 -27.919 1.00 93.44 203 ASP A N 1
ATOM 1560 C CA . ASP A 1 203 ? 14.586 -6.761 -28.572 1.00 93.44 203 ASP A CA 1
ATOM 1561 C C . ASP A 1 203 ? 15.841 -5.919 -28.276 1.00 93.44 203 ASP A C 1
ATOM 1563 O O . ASP A 1 203 ? 16.453 -5.352 -29.185 1.00 93.44 203 ASP A O 1
ATOM 1567 N N . MET A 1 204 ? 16.311 -5.932 -27.022 1.00 90.44 204 MET A N 1
ATOM 1568 C CA . MET A 1 204 ? 17.578 -5.302 -26.639 1.00 90.44 204 MET A CA 1
ATOM 1569 C C . MET A 1 204 ? 18.770 -5.909 -27.397 1.00 90.44 204 MET A C 1
ATOM 1571 O O . MET A 1 204 ? 19.609 -5.181 -27.924 1.00 90.44 204 MET A O 1
ATOM 1575 N N . THR A 1 205 ? 18.841 -7.240 -27.484 1.00 89.31 205 THR A N 1
ATOM 1576 C CA . THR A 1 205 ? 19.930 -7.945 -28.180 1.00 89.31 205 THR A CA 1
ATOM 1577 C C . THR A 1 205 ? 19.919 -7.657 -29.680 1.00 89.31 205 THR A C 1
ATOM 1579 O O . THR A 1 205 ? 20.967 -7.409 -30.273 1.00 89.31 205 THR A O 1
ATOM 1582 N N . ASP A 1 206 ? 18.744 -7.662 -30.305 1.00 90.06 206 ASP A N 1
ATOM 1583 C CA . ASP A 1 206 ? 18.600 -7.393 -31.734 1.00 90.06 206 ASP A CA 1
ATOM 1584 C C . ASP A 1 206 ? 18.907 -5.932 -32.061 1.00 90.06 206 ASP A C 1
ATOM 1586 O O . ASP A 1 206 ? 19.545 -5.658 -33.077 1.00 90.06 206 ASP A O 1
ATOM 1590 N N . THR A 1 207 ? 18.544 -5.000 -31.178 1.00 87.69 207 THR A N 1
ATOM 1591 C CA . THR A 1 207 ? 18.948 -3.593 -31.287 1.00 87.69 207 THR A CA 1
ATOM 1592 C C . THR A 1 207 ? 20.470 -3.456 -31.268 1.00 87.69 207 THR A C 1
ATOM 1594 O O . THR A 1 207 ? 21.034 -2.823 -32.159 1.00 87.69 207 THR A O 1
ATOM 1597 N N . LEU A 1 208 ? 21.151 -4.112 -30.322 1.00 82.25 208 LEU A N 1
ATOM 1598 C CA . LEU A 1 208 ? 22.615 -4.105 -30.255 1.00 82.25 208 LEU A CA 1
ATOM 1599 C C . LEU A 1 208 ? 23.256 -4.725 -31.503 1.00 82.25 208 LEU A C 1
ATOM 1601 O O . LEU A 1 208 ? 24.203 -4.158 -32.034 1.00 82.25 208 LEU A O 1
ATOM 1605 N N . ARG A 1 209 ? 22.721 -5.838 -32.021 1.00 80.94 209 ARG A N 1
ATOM 1606 C CA . ARG A 1 209 ? 23.217 -6.465 -33.262 1.00 80.94 209 ARG A CA 1
ATOM 1607 C C . ARG A 1 209 ? 23.046 -5.573 -34.488 1.00 80.94 209 ARG A C 1
ATOM 1609 O O . ARG A 1 209 ? 23.939 -5.526 -35.333 1.00 80.94 209 ARG A O 1
ATOM 1616 N N . ARG A 1 210 ? 21.903 -4.886 -34.613 1.00 84.62 210 ARG A N 1
ATOM 1617 C CA . ARG A 1 210 ? 21.660 -3.935 -35.711 1.00 84.62 210 ARG A CA 1
ATOM 1618 C C . ARG A 1 210 ? 22.635 -2.767 -35.634 1.00 84.62 210 ARG A C 1
ATOM 1620 O O . ARG A 1 210 ? 23.188 -2.391 -36.661 1.00 84.62 210 ARG A O 1
ATOM 1627 N N . GLU A 1 211 ? 22.867 -2.230 -34.438 1.00 79.81 211 GLU A N 1
ATOM 1628 C CA . GLU A 1 211 ? 23.837 -1.153 -34.232 1.00 79.81 211 GLU A CA 1
ATOM 1629 C C . GLU A 1 211 ? 25.273 -1.602 -34.516 1.00 79.81 211 GLU A C 1
ATOM 1631 O O . GLU A 1 211 ? 25.982 -0.897 -35.229 1.00 79.81 211 GLU A O 1
ATOM 1636 N N . ASP A 1 212 ? 25.675 -2.786 -34.052 1.00 74.69 212 ASP A N 1
ATOM 1637 C CA . ASP A 1 212 ? 26.987 -3.369 -34.350 1.00 74.69 212 ASP A CA 1
ATOM 1638 C C . ASP A 1 212 ? 27.182 -3.511 -35.864 1.00 74.69 212 ASP A C 1
ATOM 1640 O O . ASP A 1 212 ? 28.080 -2.898 -36.434 1.00 74.69 212 ASP A O 1
ATOM 1644 N N . THR A 1 213 ? 26.236 -4.164 -36.549 1.00 79.56 213 THR A N 1
ATOM 1645 C CA . THR A 1 213 ? 26.251 -4.312 -38.016 1.00 79.56 213 THR A CA 1
ATOM 1646 C C . THR A 1 213 ? 26.327 -2.956 -38.721 1.00 79.56 213 THR A C 1
ATOM 1648 O O . THR A 1 213 ? 27.102 -2.782 -39.662 1.00 79.56 213 THR A O 1
ATOM 1651 N N . ARG A 1 214 ? 25.543 -1.969 -38.262 1.00 81.00 214 ARG A N 1
ATOM 1652 C CA . ARG A 1 214 ? 25.525 -0.609 -38.818 1.00 81.00 214 ARG A CA 1
ATOM 1653 C C . ARG A 1 214 ? 26.874 0.081 -38.673 1.00 81.00 214 ARG A C 1
ATOM 1655 O O . ARG A 1 214 ? 27.224 0.846 -39.569 1.00 81.00 214 ARG A O 1
ATOM 1662 N N . LEU A 1 215 ? 27.590 -0.148 -37.571 1.00 76.88 215 LEU A N 1
ATOM 1663 C CA . LEU A 1 215 ? 28.906 0.425 -37.293 1.00 76.88 215 LEU A CA 1
ATOM 1664 C C . LEU A 1 215 ? 30.021 -0.303 -38.052 1.00 76.88 215 LEU A C 1
ATOM 1666 O O . LEU A 1 215 ? 30.886 0.374 -38.602 1.00 76.88 215 LEU A O 1
ATOM 1670 N N . THR A 1 216 ? 29.982 -1.637 -38.153 1.00 76.81 216 THR A N 1
ATOM 1671 C CA . THR A 1 216 ? 31.020 -2.432 -38.839 1.00 76.81 216 THR A CA 1
ATOM 1672 C C . THR A 1 216 ? 31.134 -2.097 -40.328 1.00 76.81 216 THR A C 1
ATOM 1674 O O . THR A 1 216 ? 32.216 -2.197 -40.897 1.00 76.81 216 THR A O 1
ATOM 1677 N N . VAL A 1 217 ? 30.039 -1.677 -40.972 1.00 83.19 217 VAL A N 1
ATOM 1678 C CA . VAL A 1 217 ? 30.033 -1.308 -42.401 1.00 83.19 217 VAL A CA 1
ATOM 1679 C C . VAL A 1 217 ? 30.408 0.157 -42.672 1.00 83.19 217 VAL A C 1
ATOM 1681 O O . VAL A 1 217 ? 30.428 0.574 -43.828 1.00 83.19 217 VAL A O 1
ATOM 1684 N N . GLN A 1 218 ? 30.671 0.970 -41.641 1.00 79.25 218 GLN A N 1
ATOM 1685 C CA . GLN A 1 218 ? 31.042 2.377 -41.833 1.00 79.25 218 GLN A CA 1
ATOM 1686 C C . GLN A 1 218 ? 32.527 2.524 -42.192 1.00 79.25 218 GLN A C 1
ATOM 1688 O O . GLN A 1 218 ? 33.369 1.847 -41.603 1.00 79.25 218 GLN A O 1
ATOM 1693 N N . PRO A 1 219 ? 32.887 3.485 -43.062 1.00 84.56 219 PRO A N 1
ATOM 1694 C CA . PRO A 1 219 ? 34.283 3.841 -43.280 1.00 84.56 219 PRO A CA 1
ATOM 1695 C C . PRO A 1 219 ? 34.958 4.326 -41.981 1.00 84.56 219 PRO A C 1
ATOM 1697 O O . PRO A 1 219 ? 34.335 5.081 -41.222 1.00 84.56 219 PRO A O 1
ATOM 1700 N N . PRO A 1 220 ? 36.247 4.007 -41.746 1.00 79.75 220 PRO A N 1
ATOM 1701 C CA . PRO A 1 220 ? 36.980 4.440 -40.552 1.00 79.75 220 PRO A CA 1
ATOM 1702 C C . PRO A 1 220 ? 36.931 5.953 -40.290 1.00 79.75 220 PRO A C 1
ATOM 1704 O O . PRO A 1 220 ? 36.790 6.376 -39.144 1.00 79.75 220 PRO A O 1
ATOM 1707 N N . ALA A 1 221 ? 36.964 6.778 -41.343 1.00 79.25 221 ALA A N 1
ATOM 1708 C CA . ALA A 1 221 ? 36.864 8.236 -41.230 1.00 79.25 221 ALA A CA 1
ATOM 1709 C C . ALA A 1 221 ? 35.529 8.696 -40.611 1.00 79.25 221 ALA A C 1
ATOM 1711 O O . ALA A 1 221 ? 35.509 9.577 -39.750 1.00 79.25 221 ALA A O 1
ATOM 1712 N N . VAL A 1 222 ? 34.419 8.051 -40.989 1.00 81.00 222 VAL A N 1
ATOM 1713 C CA . VAL A 1 222 ? 33.078 8.346 -40.457 1.00 81.00 222 VAL A CA 1
ATOM 1714 C C . VAL A 1 222 ? 32.981 7.935 -38.987 1.00 81.00 222 VAL A C 1
ATOM 1716 O O . VAL A 1 222 ? 32.407 8.660 -38.173 1.00 81.00 222 VAL A O 1
ATOM 1719 N N . LEU A 1 223 ? 33.564 6.789 -38.623 1.00 74.38 223 LEU A N 1
ATOM 1720 C CA . LEU A 1 223 ? 33.620 6.332 -37.232 1.00 74.38 223 LEU A CA 1
ATOM 1721 C C . LEU A 1 223 ? 34.462 7.276 -36.364 1.00 74.38 223 LEU A C 1
ATOM 1723 O O . LEU A 1 223 ? 34.006 7.675 -35.294 1.00 74.38 223 LEU A O 1
ATOM 1727 N N . LYS A 1 224 ? 35.638 7.700 -36.847 1.00 76.12 224 LYS A N 1
ATOM 1728 C CA . LYS A 1 224 ? 36.522 8.658 -36.159 1.00 76.12 224 LYS A CA 1
ATOM 1729 C C . LYS A 1 224 ? 35.804 9.983 -35.894 1.00 76.12 224 LYS A C 1
ATOM 1731 O O . LYS A 1 224 ? 35.814 10.460 -34.761 1.00 76.12 224 LYS A O 1
ATOM 1736 N N . GLN A 1 225 ? 35.099 10.521 -36.892 1.00 80.00 225 GLN A N 1
ATOM 1737 C CA . GLN A 1 225 ? 34.307 11.744 -36.740 1.00 80.00 225 GLN A CA 1
ATOM 1738 C C . GLN A 1 225 ? 33.178 11.583 -35.706 1.00 80.00 225 GLN A C 1
ATOM 1740 O O . GLN A 1 225 ? 32.998 12.451 -34.852 1.00 80.00 225 GLN A O 1
ATOM 1745 N N . LYS A 1 226 ? 32.438 10.465 -35.732 1.00 77.31 226 LYS A N 1
ATOM 1746 C CA . LYS A 1 226 ? 31.375 10.184 -34.747 1.00 77.31 226 LYS A CA 1
ATOM 1747 C C . LYS A 1 226 ? 31.915 10.057 -33.324 1.00 77.31 226 LYS A C 1
ATOM 1749 O O . LYS A 1 226 ? 31.308 10.592 -32.400 1.00 77.31 226 LYS A O 1
ATOM 1754 N N . ILE A 1 227 ? 33.045 9.372 -33.141 1.00 76.25 227 ILE A N 1
ATOM 1755 C CA . ILE A 1 227 ? 33.706 9.237 -31.835 1.00 76.25 227 ILE A CA 1
ATOM 1756 C C . ILE A 1 227 ? 34.138 10.613 -31.321 1.00 76.25 227 ILE A C 1
ATOM 1758 O O . ILE A 1 227 ? 33.849 10.943 -30.174 1.00 76.25 227 ILE A O 1
ATOM 1762 N N . GLN A 1 228 ? 34.755 11.440 -32.170 1.00 75.50 228 GLN A N 1
ATOM 1763 C CA . GLN A 1 228 ? 35.145 12.807 -31.810 1.00 75.50 228 GLN A CA 1
ATOM 1764 C C . GLN A 1 228 ? 33.936 13.656 -31.397 1.00 75.50 228 GLN A C 1
ATOM 1766 O O . GLN A 1 228 ? 33.969 14.277 -30.340 1.00 75.50 228 GLN A O 1
ATOM 1771 N N . GLN A 1 229 ? 32.836 13.617 -32.156 1.00 78.75 229 GLN A N 1
ATOM 1772 C CA . GLN A 1 229 ? 31.593 14.313 -31.797 1.00 78.75 229 GLN A CA 1
ATOM 1773 C C . GLN A 1 229 ? 31.016 13.833 -30.459 1.00 78.75 229 GLN A C 1
ATOM 1775 O O . GLN A 1 229 ? 30.545 14.644 -29.662 1.00 78.75 229 GLN A O 1
ATOM 1780 N N . LEU A 1 230 ? 31.053 12.522 -30.197 1.00 74.19 230 LEU A N 1
ATOM 1781 C CA . LEU A 1 230 ? 30.576 11.951 -28.939 1.00 74.19 230 LEU A CA 1
ATOM 1782 C C . LEU A 1 230 ? 31.439 12.416 -27.756 1.00 74.19 230 LEU A C 1
ATOM 1784 O O . LEU A 1 230 ? 30.896 12.819 -26.731 1.00 74.19 230 LEU A O 1
ATOM 1788 N N . ILE A 1 231 ? 32.767 12.399 -27.915 1.00 71.38 231 ILE A N 1
ATOM 1789 C CA . ILE A 1 231 ? 33.743 12.885 -26.928 1.00 71.38 231 ILE A CA 1
ATOM 1790 C C . ILE A 1 231 ? 33.500 14.365 -26.624 1.00 71.38 231 ILE A C 1
ATOM 1792 O O . ILE A 1 231 ? 33.365 14.722 -25.454 1.00 71.38 231 ILE A O 1
ATOM 1796 N N . SER A 1 232 ? 33.376 15.211 -27.652 1.00 74.56 232 SER A N 1
ATOM 1797 C CA . SER A 1 232 ? 33.087 16.641 -27.490 1.00 74.56 232 SER A CA 1
ATOM 1798 C C . SER A 1 232 ? 31.770 16.861 -26.749 1.00 74.56 232 SER A C 1
ATOM 1800 O O . SER A 1 232 ? 31.746 17.551 -25.734 1.00 74.56 232 SER A O 1
ATOM 1802 N N . LYS A 1 233 ? 30.692 16.190 -27.172 1.00 75.38 233 LYS A N 1
ATOM 1803 C CA . LYS A 1 233 ? 29.371 16.314 -26.545 1.00 75.38 233 LYS A CA 1
ATOM 1804 C C . LYS A 1 233 ? 29.373 15.877 -25.079 1.00 75.38 233 LYS A C 1
ATOM 1806 O O . LYS A 1 233 ? 28.776 16.540 -24.235 1.00 75.38 233 LYS A O 1
ATOM 1811 N N . LEU A 1 234 ? 30.021 14.757 -24.760 1.00 68.38 234 LEU A N 1
ATOM 1812 C CA . LEU A 1 234 ? 30.094 14.253 -23.387 1.00 68.38 234 LEU A CA 1
ATOM 1813 C C . LEU A 1 234 ? 30.967 15.146 -22.490 1.00 68.38 234 LEU A C 1
ATOM 1815 O O . LEU A 1 234 ? 30.648 15.310 -21.309 1.00 68.38 234 LEU A O 1
ATOM 1819 N N . SER A 1 235 ? 32.018 15.750 -23.053 1.00 68.75 235 SER A N 1
ATOM 1820 C CA . SER A 1 235 ? 32.855 16.745 -22.379 1.00 68.75 235 SER A CA 1
ATOM 1821 C C . SER A 1 235 ? 32.084 18.043 -22.096 1.00 68.75 235 SER A C 1
ATOM 1823 O O . SER A 1 235 ? 32.081 18.511 -20.957 1.00 68.75 235 SER A O 1
ATOM 1825 N N . GLU A 1 236 ? 31.354 18.574 -23.082 1.00 75.62 236 GLU A N 1
ATOM 1826 C CA . GLU A 1 236 ? 30.521 19.781 -22.954 1.00 75.62 236 GLU A CA 1
ATOM 1827 C C . GLU A 1 236 ? 29.385 19.609 -21.939 1.00 75.62 236 GLU A C 1
ATOM 1829 O O . GLU A 1 236 ? 29.113 20.504 -21.139 1.00 75.62 236 GLU A O 1
ATOM 1834 N N . GLN A 1 237 ? 28.749 18.434 -21.917 1.00 75.50 237 GLN A N 1
ATOM 1835 C CA . GLN A 1 237 ? 27.669 18.120 -20.978 1.00 75.50 237 GLN A CA 1
ATOM 1836 C C . GLN A 1 237 ? 28.147 17.920 -19.532 1.00 75.50 237 GLN A C 1
ATOM 1838 O O . GLN A 1 237 ? 27.320 17.638 -18.664 1.00 75.50 237 GLN A O 1
ATOM 1843 N N . LYS A 1 238 ? 29.459 18.041 -19.262 1.00 67.19 238 LYS A N 1
ATOM 1844 C CA . LYS A 1 238 ? 30.082 17.762 -17.957 1.00 67.19 238 LYS A CA 1
ATOM 1845 C C . LYS A 1 238 ? 29.572 16.450 -17.360 1.00 67.19 238 LYS A C 1
ATOM 1847 O O . LYS A 1 238 ? 29.268 16.381 -16.169 1.00 67.19 238 LYS A O 1
ATOM 1852 N N . ASN A 1 239 ? 29.418 15.419 -18.196 1.00 60.50 239 ASN A N 1
ATOM 1853 C CA . ASN A 1 239 ? 28.856 14.160 -17.734 1.00 60.50 239 ASN A CA 1
ATOM 1854 C C . ASN A 1 239 ? 29.800 13.585 -16.658 1.00 60.50 239 ASN A C 1
ATOM 1856 O O . ASN A 1 239 ? 30.953 13.277 -16.969 1.00 60.50 239 ASN A O 1
ATOM 1860 N N . PRO A 1 240 ? 29.348 13.431 -15.400 1.00 58.06 240 PRO A N 1
ATOM 1861 C CA . PRO A 1 240 ? 30.217 13.045 -14.289 1.00 58.06 240 PRO A CA 1
ATOM 1862 C C . PRO A 1 240 ? 30.798 11.635 -14.464 1.00 58.06 240 PRO A C 1
ATOM 1864 O O . PRO A 1 240 ? 31.802 11.295 -13.844 1.00 58.06 240 PRO A O 1
ATOM 1867 N N . HIS A 1 241 ? 30.203 10.824 -15.344 1.00 54.62 241 HIS A N 1
ATOM 1868 C CA . HIS A 1 241 ? 30.687 9.493 -15.687 1.00 54.62 241 HIS A CA 1
ATOM 1869 C C . HIS A 1 241 ? 31.680 9.483 -16.858 1.00 54.62 241 HIS A C 1
ATOM 1871 O O . HIS A 1 241 ? 32.381 8.492 -17.054 1.00 54.62 241 HIS A O 1
ATOM 1877 N N . PHE A 1 242 ? 31.791 10.578 -17.616 1.00 55.12 242 PHE A N 1
ATOM 1878 C CA . PHE A 1 242 ? 32.694 10.668 -18.763 1.00 55.12 242 PHE A CA 1
ATOM 1879 C C . PHE A 1 242 ? 34.159 10.517 -18.350 1.00 55.12 242 PHE A C 1
ATOM 1881 O O . PHE A 1 242 ? 34.890 9.766 -18.988 1.00 55.12 242 PHE A O 1
ATOM 1888 N N . HIS A 1 243 ? 34.564 11.114 -17.222 1.00 53.00 243 HIS A N 1
ATOM 1889 C CA . HIS A 1 243 ? 35.912 10.947 -16.667 1.00 53.00 243 HIS A CA 1
ATOM 1890 C C . HIS A 1 243 ? 36.283 9.482 -16.381 1.00 53.00 243 HIS A C 1
ATOM 1892 O O . HIS A 1 243 ? 37.449 9.130 -16.515 1.00 53.00 243 HIS A O 1
ATOM 1898 N N . TYR A 1 244 ? 35.320 8.605 -16.076 1.00 53.69 244 TYR A N 1
ATOM 1899 C CA . TYR A 1 244 ? 35.578 7.167 -15.905 1.00 53.69 244 TYR A CA 1
ATOM 1900 C C . TYR A 1 244 ? 35.765 6.428 -17.240 1.00 53.69 244 TYR A C 1
ATOM 1902 O O . TYR A 1 244 ? 36.454 5.414 -17.284 1.00 53.69 244 TYR A O 1
ATOM 1910 N N . PHE A 1 245 ? 35.186 6.939 -18.332 1.00 47.94 245 PHE A N 1
ATOM 1911 C CA . PHE A 1 245 ? 35.394 6.414 -19.684 1.00 47.94 245 PHE A CA 1
ATOM 1912 C C . PHE A 1 245 ? 36.757 6.829 -20.256 1.00 47.94 245 PHE A C 1
ATOM 1914 O O . PHE A 1 245 ? 37.473 5.989 -20.788 1.00 47.94 245 PHE A O 1
ATOM 1921 N N . VAL A 1 246 ? 37.151 8.100 -20.120 1.00 47.50 246 VAL A N 1
ATOM 1922 C CA . VAL A 1 246 ? 38.464 8.598 -20.594 1.00 47.50 246 VAL A CA 1
ATOM 1923 C C . VAL A 1 246 ? 39.618 8.326 -19.622 1.00 47.50 246 VAL A C 1
ATOM 1925 O O . VAL A 1 246 ? 40.771 8.337 -20.040 1.00 47.50 246 VAL A O 1
ATOM 1928 N N . GLY A 1 247 ? 39.328 8.056 -18.347 1.00 43.44 247 GLY A N 1
ATOM 1929 C CA . GLY A 1 247 ? 40.314 7.669 -17.332 1.00 43.44 247 GLY A CA 1
ATOM 1930 C C . GLY A 1 247 ? 40.666 6.180 -17.331 1.00 43.44 247 GLY A C 1
ATOM 1931 O O . GLY A 1 247 ? 41.500 5.749 -16.539 1.00 43.44 247 GLY A O 1
ATOM 1932 N N . ASN A 1 248 ? 40.040 5.376 -18.196 1.00 49.59 248 ASN A N 1
ATOM 1933 C CA . ASN A 1 248 ? 40.430 3.987 -18.379 1.00 49.59 248 ASN A CA 1
ATOM 1934 C C . ASN A 1 248 ? 41.676 3.964 -19.276 1.00 49.59 248 ASN A C 1
ATOM 1936 O O . ASN A 1 248 ? 41.567 4.091 -20.497 1.00 49.59 248 ASN A O 1
ATOM 1940 N N . GLU A 1 249 ? 42.858 3.854 -18.662 1.00 49.72 249 GLU A N 1
ATOM 1941 C CA . GLU A 1 249 ? 44.171 3.835 -19.333 1.00 49.72 249 GLU A CA 1
ATOM 1942 C C . GLU A 1 249 ? 44.186 2.899 -20.555 1.00 49.72 249 GLU A C 1
ATOM 1944 O O . GLU A 1 249 ? 44.767 3.237 -21.577 1.00 49.72 249 GLU A O 1
ATOM 1949 N N . ILE A 1 250 ? 43.437 1.791 -20.526 1.00 49.97 250 ILE A N 1
ATOM 1950 C CA . ILE A 1 250 ? 43.257 0.880 -21.669 1.00 49.97 250 ILE A CA 1
ATOM 1951 C C . ILE A 1 250 ? 42.683 1.573 -22.918 1.00 49.97 250 ILE A C 1
ATOM 1953 O O . ILE A 1 250 ? 43.182 1.349 -24.017 1.00 49.97 250 ILE A O 1
ATOM 1957 N N . LEU A 1 251 ? 41.671 2.438 -22.788 1.00 48.66 251 LEU A N 1
ATOM 1958 C CA . LEU A 1 251 ? 41.093 3.155 -23.932 1.00 48.66 251 LEU A CA 1
ATOM 1959 C C . LEU A 1 251 ? 42.057 4.234 -24.440 1.00 48.66 251 LEU A C 1
ATOM 1961 O O . LEU A 1 251 ? 42.236 4.390 -25.647 1.00 48.66 251 LEU A O 1
ATOM 1965 N N . ARG A 1 252 ? 42.725 4.948 -23.529 1.00 49.72 252 ARG A N 1
ATOM 1966 C CA . ARG A 1 252 ? 43.700 5.989 -23.881 1.00 49.72 252 ARG A CA 1
ATOM 1967 C C . ARG A 1 252 ? 44.950 5.410 -24.554 1.00 49.72 252 ARG A C 1
ATOM 1969 O O . ARG A 1 252 ? 45.446 6.016 -25.497 1.00 49.72 252 ARG A O 1
ATOM 1976 N N . LEU A 1 253 ? 45.436 4.259 -24.094 1.00 52.34 253 LEU A N 1
ATOM 1977 C CA . LEU A 1 253 ? 46.665 3.620 -24.571 1.00 52.34 253 LEU A CA 1
ATOM 1978 C C . LEU A 1 253 ? 46.449 2.716 -25.792 1.00 52.34 253 LEU A C 1
ATOM 1980 O O . LEU A 1 253 ? 47.381 2.552 -26.569 1.00 52.34 253 LEU A O 1
ATOM 1984 N N . LEU A 1 254 ? 45.255 2.143 -25.994 1.00 52.91 254 LEU A N 1
ATOM 1985 C CA . LEU A 1 254 ? 44.988 1.272 -27.152 1.00 52.91 254 LEU A CA 1
ATOM 1986 C C . LEU A 1 254 ? 44.242 1.987 -28.282 1.00 52.91 254 LEU A C 1
ATOM 1988 O O . LEU A 1 254 ? 44.585 1.815 -29.448 1.00 52.91 254 LEU A O 1
ATOM 1992 N N . ILE A 1 255 ? 43.229 2.801 -27.969 1.00 53.00 255 ILE A N 1
ATOM 1993 C CA . ILE A 1 255 ? 42.330 3.347 -28.997 1.00 53.00 255 ILE A CA 1
ATOM 1994 C C . ILE A 1 255 ? 42.881 4.632 -29.629 1.00 53.00 255 ILE A C 1
ATOM 1996 O O . ILE A 1 255 ? 42.795 4.799 -30.846 1.00 53.00 255 ILE A O 1
ATOM 2000 N N . LEU A 1 256 ? 43.469 5.541 -28.842 1.00 49.12 256 LEU A N 1
ATOM 2001 C CA . LEU A 1 256 ? 44.003 6.801 -29.383 1.00 49.12 256 LEU A CA 1
ATOM 2002 C C . LEU A 1 256 ? 45.232 6.594 -30.291 1.00 49.12 256 LEU A C 1
ATOM 2004 O O . LEU A 1 256 ? 45.231 7.179 -31.376 1.00 49.12 256 LEU A O 1
ATOM 2008 N N . PRO A 1 257 ? 46.228 5.748 -29.946 1.00 51.38 257 PRO A N 1
ATOM 2009 C CA . PRO A 1 257 ? 47.339 5.456 -30.853 1.00 51.38 257 PRO A CA 1
ATOM 2010 C C . PRO A 1 257 ? 46.888 4.743 -32.130 1.00 51.38 257 PRO A C 1
ATOM 2012 O O . PRO A 1 257 ? 47.400 5.049 -33.199 1.00 51.38 257 PRO A O 1
ATOM 2015 N N . TYR A 1 258 ? 45.872 3.875 -32.059 1.00 52.03 258 TYR A N 1
ATOM 2016 C CA . TYR A 1 258 ? 45.301 3.215 -33.238 1.00 52.03 258 TYR A CA 1
ATOM 2017 C C . TYR A 1 258 ? 44.697 4.217 -34.236 1.00 52.03 258 TYR A C 1
ATOM 2019 O O . TYR A 1 258 ? 45.048 4.212 -35.416 1.00 52.03 258 TYR A O 1
ATOM 2027 N N . PHE A 1 259 ? 43.857 5.150 -33.773 1.00 47.66 259 PHE A N 1
ATOM 2028 C CA . PHE A 1 259 ? 43.293 6.190 -34.647 1.00 47.66 259 PHE A CA 1
ATOM 2029 C C . PHE A 1 259 ? 44.318 7.229 -35.130 1.00 47.66 259 PHE A C 1
ATOM 2031 O O . PHE A 1 259 ? 44.032 7.940 -36.102 1.00 47.66 259 PHE A O 1
ATOM 2038 N N . ALA A 1 260 ? 45.465 7.344 -34.455 1.00 49.25 260 ALA A N 1
ATOM 2039 C CA . ALA A 1 260 ? 46.598 8.170 -34.869 1.00 49.25 260 ALA A CA 1
ATOM 2040 C C . ALA A 1 260 ? 47.526 7.446 -35.864 1.00 49.25 260 ALA A C 1
ATOM 2042 O O . ALA A 1 260 ? 48.100 8.096 -36.724 1.00 49.25 260 ALA A O 1
ATOM 2043 N N . SER A 1 261 ? 47.621 6.112 -35.802 1.00 49.03 261 SER A N 1
ATOM 2044 C CA . SER A 1 261 ? 48.429 5.292 -36.724 1.00 49.03 261 SER A CA 1
ATOM 2045 C C . SER A 1 261 ? 47.825 5.134 -38.127 1.00 49.03 261 SER A C 1
ATOM 2047 O O . SER A 1 261 ? 48.511 4.734 -39.059 1.00 49.03 261 SER A O 1
ATOM 2049 N N . GLY A 1 262 ? 46.545 5.474 -38.301 1.00 46.06 262 GLY A N 1
ATOM 2050 C CA . GLY A 1 262 ? 45.810 5.343 -39.563 1.00 46.06 262 GLY A CA 1
ATOM 2051 C C . GLY A 1 262 ? 45.990 6.494 -40.560 1.00 46.06 262 GLY A C 1
ATOM 2052 O O . GLY A 1 262 ? 45.025 6.821 -41.250 1.00 46.06 262 GLY A O 1
ATOM 2053 N N . GLU A 1 263 ? 47.158 7.139 -40.615 1.00 47.09 263 GLU A N 1
ATOM 2054 C CA . GLU A 1 263 ? 47.484 8.092 -41.694 1.00 47.09 263 GLU A CA 1
ATOM 2055 C C . GLU A 1 263 ? 48.118 7.403 -42.917 1.00 47.09 263 GLU A C 1
ATOM 2057 O O . GLU A 1 263 ? 47.988 7.914 -44.029 1.00 47.09 263 GLU A O 1
ATOM 2062 N N . ASP A 1 264 ? 48.675 6.194 -42.762 1.00 47.81 264 ASP A N 1
ATOM 2063 C CA . ASP A 1 264 ? 49.263 5.427 -43.864 1.00 47.81 264 ASP A CA 1
ATOM 2064 C C . ASP A 1 264 ? 48.338 4.308 -44.365 1.00 47.81 264 ASP A C 1
ATOM 2066 O O . ASP A 1 264 ? 48.104 3.273 -43.745 1.00 47.81 264 ASP A O 1
ATOM 2070 N N . ASN A 1 265 ? 47.808 4.534 -45.561 1.00 48.91 265 ASN A N 1
ATOM 2071 C CA . ASN A 1 265 ? 46.704 3.811 -46.189 1.00 48.91 265 ASN A CA 1
ATOM 2072 C C . ASN A 1 265 ? 47.069 2.403 -46.734 1.00 48.91 265 ASN A C 1
ATOM 2074 O O . ASN A 1 265 ? 46.525 1.994 -47.763 1.00 48.91 265 ASN A O 1
ATOM 2078 N N . LYS A 1 266 ? 48.030 1.671 -46.140 1.00 45.72 266 LYS A N 1
ATOM 2079 C CA . LYS A 1 266 ? 48.590 0.446 -46.764 1.00 45.72 266 LYS A CA 1
ATOM 2080 C C . LYS A 1 266 ? 48.740 -0.811 -45.903 1.00 45.72 266 LYS A C 1
ATOM 2082 O O . LYS A 1 266 ? 48.852 -1.878 -46.506 1.00 45.72 266 LYS A O 1
ATOM 2087 N N . GLU A 1 267 ? 48.665 -0.762 -44.573 1.00 42.00 267 GLU A N 1
ATOM 2088 C CA . GLU A 1 267 ? 48.767 -1.981 -43.751 1.00 42.00 267 GLU A CA 1
ATOM 2089 C C . GLU A 1 267 ? 47.560 -2.196 -42.827 1.00 42.00 267 GLU A C 1
ATOM 2091 O O . GLU A 1 267 ? 47.074 -1.295 -42.149 1.00 42.00 267 GLU A O 1
ATOM 2096 N N . LEU A 1 268 ? 47.037 -3.428 -42.848 1.00 42.75 268 LEU A N 1
ATOM 2097 C CA . LEU A 1 268 ? 45.921 -3.875 -42.016 1.00 42.75 268 LEU A CA 1
ATOM 2098 C C . LEU A 1 268 ? 46.457 -4.306 -40.645 1.00 42.75 268 LEU A C 1
ATOM 2100 O O . LEU A 1 268 ? 47.212 -5.272 -40.559 1.00 42.75 268 LEU A O 1
ATOM 2104 N N . HIS A 1 269 ? 46.009 -3.652 -39.573 1.00 40.72 269 HIS A N 1
ATOM 2105 C CA . HIS A 1 269 ? 46.309 -4.059 -38.197 1.00 40.72 269 HIS A CA 1
ATOM 2106 C C . HIS A 1 269 ? 45.119 -4.799 -37.568 1.00 40.72 269 HIS A C 1
ATOM 2108 O O . HIS A 1 269 ? 43.992 -4.299 -37.580 1.00 40.72 269 HIS A O 1
ATOM 2114 N N . ALA A 1 270 ? 45.370 -5.981 -36.997 1.00 38.38 270 ALA A N 1
ATOM 2115 C CA . ALA A 1 270 ? 44.396 -6.731 -36.205 1.00 38.38 270 ALA A CA 1
ATOM 2116 C C . ALA A 1 270 ? 44.500 -6.337 -34.722 1.00 38.38 270 ALA A C 1
ATOM 2118 O O . ALA A 1 270 ? 45.600 -6.295 -34.175 1.00 38.38 270 ALA A O 1
ATOM 2119 N N . ILE A 1 271 ? 43.362 -6.082 -34.068 1.00 40.19 271 ILE A N 1
ATOM 2120 C CA . ILE A 1 271 ? 43.292 -5.856 -32.618 1.00 40.19 271 ILE A CA 1
ATOM 2121 C C . ILE A 1 271 ? 42.406 -6.933 -31.996 1.00 40.19 271 ILE A C 1
ATOM 2123 O O . ILE A 1 271 ? 41.221 -7.032 -32.314 1.00 40.19 271 ILE A O 1
ATOM 2127 N N . ASP A 1 272 ? 42.986 -7.700 -31.077 1.00 40.81 272 ASP A N 1
ATOM 2128 C CA . ASP A 1 272 ? 42.257 -8.551 -30.141 1.00 40.81 272 ASP A CA 1
ATOM 2129 C C . ASP A 1 272 ? 41.984 -7.749 -28.861 1.00 40.81 272 ASP A C 1
ATOM 2131 O O . ASP A 1 272 ? 42.852 -7.569 -28.007 1.00 40.81 272 ASP A O 1
ATOM 2135 N N . ILE A 1 273 ? 40.773 -7.208 -28.747 1.00 36.75 273 ILE A N 1
ATOM 2136 C CA . ILE A 1 273 ? 40.251 -6.619 -27.507 1.00 36.75 273 ILE A CA 1
ATOM 2137 C C . ILE A 1 273 ? 39.486 -7.717 -26.774 1.00 36.75 273 ILE A C 1
ATOM 2139 O O . ILE A 1 273 ? 38.256 -7.726 -26.729 1.00 36.75 273 ILE A O 1
ATOM 2143 N N . GLY A 1 274 ? 40.236 -8.693 -26.265 1.00 32.94 274 GLY A N 1
ATOM 2144 C CA . GLY A 1 274 ? 39.686 -9.878 -25.627 1.00 32.94 274 GLY A CA 1
ATOM 2145 C C . GLY A 1 274 ? 38.627 -9.535 -24.577 1.00 32.94 274 GLY A C 1
ATOM 2146 O O . GLY A 1 274 ? 38.906 -8.886 -23.568 1.00 32.94 274 GLY A O 1
ATOM 2147 N N . SER A 1 275 ? 37.404 -10.034 -24.764 1.00 32.38 275 SER A N 1
ATOM 2148 C CA . SER A 1 275 ? 36.492 -10.238 -23.644 1.00 32.38 275 SER A CA 1
ATOM 2149 C C . SER A 1 275 ? 36.954 -11.497 -22.917 1.00 32.38 275 SER A C 1
ATOM 2151 O O . SER A 1 275 ? 36.727 -12.615 -23.384 1.00 32.38 275 SER A O 1
ATOM 2153 N N . CYS A 1 276 ? 37.624 -11.333 -21.780 1.00 28.61 276 CYS A N 1
ATOM 2154 C CA . CYS A 1 276 ? 37.969 -12.448 -20.911 1.00 28.61 276 CYS A CA 1
ATOM 2155 C C . CYS A 1 276 ? 36.680 -13.002 -20.276 1.00 28.61 276 CYS A C 1
ATOM 2157 O O . CYS A 1 276 ? 36.261 -12.578 -19.201 1.00 28.61 276 CYS A O 1
ATOM 2159 N N . SER A 1 277 ? 36.015 -13.939 -20.954 1.00 30.67 277 SER A N 1
ATOM 2160 C CA . SER A 1 277 ? 35.070 -14.851 -20.318 1.00 30.67 277 SER A CA 1
ATOM 2161 C C . SER A 1 277 ? 35.870 -16.004 -19.721 1.00 30.67 277 SER A C 1
ATOM 2163 O O . SER A 1 277 ? 36.155 -16.996 -20.392 1.00 30.67 277 SER A O 1
ATOM 2165 N N . ALA A 1 278 ? 36.248 -15.886 -18.452 1.00 27.75 278 ALA A N 1
ATOM 2166 C CA . ALA A 1 278 ? 36.699 -17.041 -17.694 1.00 27.75 278 ALA A CA 1
ATOM 2167 C C . ALA A 1 278 ? 35.481 -17.918 -17.345 1.00 27.75 278 ALA A C 1
ATOM 2169 O O . ALA A 1 278 ? 34.852 -17.742 -16.306 1.00 27.75 278 ALA A O 1
ATOM 2170 N N . VAL A 1 279 ? 35.164 -18.896 -18.197 1.00 28.91 279 VAL A N 1
ATOM 2171 C CA . VAL A 1 279 ? 34.718 -20.205 -17.703 1.00 28.91 279 VAL A CA 1
ATOM 2172 C C . VAL A 1 279 ? 35.889 -21.150 -17.923 1.00 28.91 279 VAL A C 1
ATOM 2174 O O . VAL A 1 279 ? 36.472 -21.193 -19.003 1.00 28.91 279 VAL A O 1
ATOM 2177 N N . ARG A 1 280 ? 36.283 -21.803 -16.829 1.00 29.06 280 ARG A N 1
ATOM 2178 C CA . ARG A 1 280 ? 37.495 -22.607 -16.663 1.00 29.06 280 ARG A CA 1
ATOM 2179 C C . ARG A 1 280 ? 37.821 -23.482 -17.876 1.00 29.06 280 ARG A C 1
ATOM 2181 O O . ARG A 1 280 ? 36.956 -24.150 -18.432 1.00 29.06 280 ARG A O 1
ATOM 2188 N N . GLN A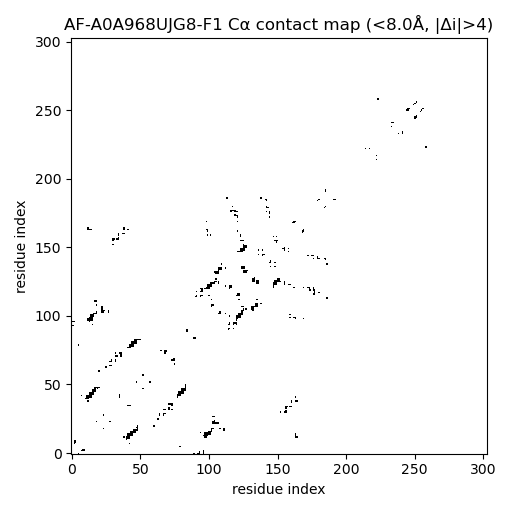 1 281 ? 39.112 -23.486 -18.191 1.00 34.41 281 GLN A N 1
ATOM 2189 C CA . GLN A 1 281 ? 39.791 -24.360 -19.139 1.00 34.41 281 GLN A CA 1
ATOM 2190 C C . GLN A 1 281 ? 39.309 -25.815 -19.036 1.00 34.41 281 GLN A C 1
ATOM 2192 O O . GLN A 1 281 ? 39.293 -26.383 -17.946 1.00 34.41 281 GLN A O 1
ATOM 2197 N N . ASN A 1 282 ? 38.971 -26.422 -20.175 1.00 23.72 282 ASN A N 1
ATOM 2198 C CA . ASN A 1 282 ? 39.739 -27.542 -20.722 1.00 23.72 282 ASN A CA 1
ATOM 2199 C C . ASN A 1 282 ? 39.297 -27.849 -22.161 1.00 23.72 282 ASN A C 1
ATOM 2201 O O . ASN A 1 282 ? 38.113 -27.915 -22.479 1.00 23.72 282 ASN A O 1
ATOM 2205 N N . PHE A 1 283 ? 40.299 -27.974 -23.028 1.00 30.75 283 PHE A N 1
ATOM 2206 C CA . PHE A 1 283 ? 40.217 -28.258 -24.458 1.00 30.75 283 PHE A CA 1
ATOM 2207 C C . PHE A 1 283 ? 39.401 -29.523 -24.770 1.00 30.75 283 PHE A C 1
ATOM 2209 O O . PHE A 1 283 ? 39.694 -30.556 -24.189 1.00 30.75 283 PHE A O 1
ATOM 2216 N N . PHE A 1 284 ? 38.466 -29.453 -25.729 1.00 23.69 284 PHE A N 1
ATOM 2217 C CA . PHE A 1 284 ? 38.256 -30.413 -26.836 1.00 23.69 284 PHE A CA 1
ATOM 2218 C C . PHE A 1 284 ? 37.208 -29.846 -27.820 1.00 23.69 284 PHE A C 1
ATOM 2220 O O . PHE A 1 284 ? 36.231 -29.217 -27.418 1.00 23.69 284 PHE A O 1
ATOM 2227 N N . TRP A 1 285 ? 37.454 -30.007 -29.124 1.00 28.72 285 TRP A N 1
ATOM 2228 C CA . TRP A 1 285 ? 36.712 -29.377 -30.225 1.00 28.72 285 TRP A CA 1
ATOM 2229 C C . TRP A 1 285 ? 35.529 -30.215 -30.758 1.00 28.72 285 TRP A C 1
ATOM 2231 O O . TRP A 1 285 ? 35.587 -31.441 -30.818 1.00 28.72 285 TRP A O 1
ATOM 2241 N N . THR A 1 286 ? 34.549 -29.483 -31.312 1.00 29.75 286 THR A N 1
ATOM 2242 C CA . THR A 1 286 ? 33.333 -29.868 -32.076 1.00 29.75 286 THR A CA 1
ATOM 2243 C C . THR A 1 286 ? 32.112 -30.266 -31.221 1.00 29.75 286 THR A C 1
ATOM 2245 O O . THR A 1 286 ? 32.244 -30.983 -30.246 1.00 29.75 286 THR A O 1
ATOM 2248 N N . ARG A 1 287 ? 30.868 -29.837 -31.491 1.00 28.48 287 ARG A N 1
ATOM 2249 C CA . ARG A 1 287 ? 30.236 -29.336 -32.726 1.00 28.48 287 ARG A CA 1
ATOM 2250 C C . ARG A 1 287 ? 28.926 -28.604 -32.342 1.00 28.48 287 ARG A C 1
ATOM 2252 O O . ARG A 1 287 ? 28.014 -29.270 -31.876 1.00 28.48 287 ARG A O 1
ATOM 2259 N N . ALA A 1 288 ? 28.854 -27.273 -32.513 1.00 30.31 288 ALA A N 1
ATOM 2260 C CA . ALA A 1 288 ? 27.653 -26.459 -32.831 1.00 30.31 288 ALA A CA 1
ATOM 2261 C C . ALA A 1 288 ? 27.761 -24.993 -32.339 1.00 30.31 288 ALA A C 1
ATOM 2263 O O . ALA A 1 288 ? 27.342 -24.646 -31.241 1.00 30.31 288 ALA A O 1
ATOM 2264 N N . GLY A 1 289 ? 28.219 -24.101 -33.224 1.00 31.28 289 GLY A N 1
ATOM 2265 C CA . GLY A 1 289 ? 27.375 -22.952 -33.575 1.00 31.28 289 GLY A CA 1
ATOM 2266 C C . GLY A 1 289 ? 27.577 -21.579 -32.925 1.00 31.28 289 GLY A C 1
ATOM 2267 O O . GLY A 1 289 ? 26.727 -20.729 -33.167 1.00 31.28 289 GLY A O 1
ATOM 2268 N N . VAL A 1 290 ? 28.658 -21.287 -32.193 1.00 28.25 290 VAL A N 1
ATOM 2269 C CA . VAL A 1 290 ? 28.965 -19.886 -31.823 1.00 28.25 290 VAL A CA 1
ATOM 2270 C C . VAL A 1 290 ? 29.982 -19.313 -32.807 1.00 28.25 290 VAL A C 1
ATOM 2272 O O . VAL A 1 290 ? 31.161 -19.657 -32.773 1.00 28.25 290 VAL A O 1
ATOM 2275 N N . ARG A 1 291 ? 29.522 -18.443 -33.715 1.00 26.25 291 ARG A N 1
ATOM 2276 C CA . ARG A 1 291 ? 30.417 -17.585 -34.500 1.00 26.25 291 ARG A CA 1
ATOM 2277 C C . ARG A 1 291 ? 30.971 -16.509 -33.571 1.00 26.25 291 ARG A C 1
ATOM 2279 O O . ARG A 1 291 ? 30.241 -15.618 -33.151 1.00 26.25 291 ARG A O 1
ATOM 2286 N N . ILE A 1 292 ? 32.250 -16.627 -33.246 1.00 29.16 292 ILE A N 1
ATOM 2287 C CA . ILE A 1 292 ? 33.043 -15.568 -32.626 1.00 29.16 292 ILE A CA 1
ATOM 2288 C C . ILE A 1 292 ? 33.262 -14.499 -33.706 1.00 29.16 292 ILE A C 1
ATOM 2290 O O . ILE A 1 292 ? 33.731 -14.821 -34.798 1.00 29.16 292 ILE A O 1
ATOM 2294 N N . CYS A 1 293 ? 32.892 -13.247 -33.429 1.00 28.09 293 CYS A N 1
ATOM 2295 C CA . CYS A 1 293 ? 33.244 -12.110 -34.280 1.00 28.09 293 CYS A CA 1
ATOM 2296 C C . CYS A 1 293 ? 34.744 -11.828 -34.142 1.00 28.09 293 CYS A C 1
ATOM 2298 O O . CYS A 1 293 ? 35.162 -10.963 -33.383 1.00 28.09 293 CYS A O 1
ATOM 2300 N N . SER A 1 294 ? 35.564 -12.559 -34.888 1.00 29.84 294 SER A N 1
ATOM 2301 C CA . SER A 1 294 ? 36.831 -12.016 -35.363 1.00 29.84 294 SER A CA 1
ATOM 2302 C C . SER A 1 294 ? 36.494 -11.151 -36.575 1.00 29.84 294 SER A C 1
ATOM 2304 O O . SER A 1 294 ? 35.964 -11.665 -37.562 1.00 29.84 294 SER A O 1
ATOM 2306 N N . ILE A 1 295 ? 36.754 -9.843 -36.518 1.00 31.95 295 ILE A N 1
ATOM 2307 C CA . ILE A 1 295 ? 36.677 -8.996 -37.713 1.00 31.95 295 ILE A CA 1
ATOM 2308 C C . ILE A 1 295 ? 37.855 -9.399 -38.612 1.00 31.95 295 ILE A C 1
ATOM 2310 O O . ILE A 1 295 ? 38.979 -8.949 -38.424 1.00 31.95 295 ILE A O 1
ATOM 2314 N N . LEU A 1 296 ? 37.603 -10.291 -39.570 1.00 32.34 296 LEU A N 1
ATOM 2315 C CA . LEU A 1 296 ? 38.493 -10.570 -40.696 1.00 32.34 296 LEU A CA 1
ATOM 2316 C C . LEU A 1 296 ? 37.844 -9.985 -41.952 1.00 32.34 296 LEU A C 1
ATOM 2318 O O . LEU A 1 296 ? 36.807 -10.469 -42.404 1.00 32.34 296 LEU A O 1
ATOM 2322 N N . ILE A 1 297 ? 38.444 -8.929 -42.502 1.00 31.41 297 ILE A N 1
ATOM 2323 C CA . ILE A 1 297 ? 37.990 -8.281 -43.739 1.00 31.41 297 ILE A CA 1
ATOM 2324 C C . ILE A 1 297 ? 38.692 -8.967 -44.931 1.00 31.41 297 ILE A C 1
ATOM 2326 O O . ILE A 1 297 ? 39.925 -8.984 -44.956 1.00 31.41 297 ILE A O 1
ATOM 2330 N N . PRO A 1 298 ? 37.975 -9.540 -45.923 1.00 26.84 298 PRO A N 1
ATOM 2331 C CA . PRO A 1 298 ? 38.601 -10.176 -47.083 1.00 26.84 298 PRO A CA 1
ATOM 2332 C C . PRO A 1 298 ? 39.086 -9.151 -48.120 1.00 26.84 298 PRO A C 1
ATOM 2334 O O . PRO A 1 298 ? 38.427 -8.145 -48.377 1.00 26.84 298 PRO A O 1
ATOM 2337 N N . ARG A 1 299 ? 40.210 -9.451 -48.783 1.00 28.67 299 ARG A N 1
ATOM 2338 C CA . ARG A 1 299 ? 40.765 -8.683 -49.912 1.00 28.67 299 ARG A CA 1
ATOM 2339 C C . ARG A 1 299 ? 39.926 -8.902 -51.186 1.00 28.67 299 ARG A C 1
ATOM 2341 O O . ARG A 1 299 ? 39.705 -10.048 -51.575 1.00 28.67 299 ARG A O 1
ATOM 2348 N N . ALA A 1 300 ? 39.530 -7.830 -51.877 1.00 28.00 300 ALA A N 1
ATOM 2349 C CA . ALA A 1 300 ? 39.105 -7.899 -53.280 1.00 28.00 300 ALA A CA 1
ATOM 2350 C C . ALA A 1 300 ? 40.341 -8.066 -54.192 1.00 28.00 300 ALA A C 1
ATOM 2352 O O . ALA A 1 300 ? 41.401 -7.507 -53.907 1.00 28.00 300 ALA A O 1
ATOM 2353 N N . LYS A 1 301 ? 40.219 -8.896 -55.237 1.00 28.75 301 LYS A N 1
ATOM 2354 C CA . LYS A 1 301 ? 41.313 -9.313 -56.136 1.00 28.75 301 LYS A CA 1
ATOM 2355 C C . LYS A 1 301 ? 41.920 -8.146 -56.928 1.00 28.75 301 LYS A C 1
ATOM 2357 O O . LYS A 1 301 ? 41.201 -7.264 -57.383 1.00 28.75 301 LYS A O 1
ATOM 2362 N N . GLN A 1 302 ? 43.239 -8.230 -57.108 1.00 33.03 302 GLN A N 1
ATOM 2363 C CA . GLN A 1 302 ? 44.078 -7.372 -57.949 1.00 33.03 302 GLN A CA 1
ATOM 2364 C C . GLN A 1 302 ? 43.724 -7.494 -59.441 1.00 33.03 302 GLN A C 1
ATOM 2366 O O . GLN A 1 302 ? 43.533 -8.610 -59.931 1.00 33.03 302 GLN A O 1
ATOM 2371 N N . VAL A 1 303 ? 43.729 -6.352 -60.137 1.00 30.66 303 VAL A N 1
ATOM 2372 C CA . VAL A 1 303 ? 44.274 -6.203 -61.498 1.00 30.66 303 VAL A CA 1
ATOM 2373 C C . VAL A 1 303 ? 45.463 -5.263 -61.378 1.00 30.66 303 VAL A C 1
ATOM 2375 O O . VAL A 1 303 ? 45.318 -4.271 -60.624 1.00 30.66 303 VAL A O 1
#

Secondary structure (DSSP, 8-state):
--TGGG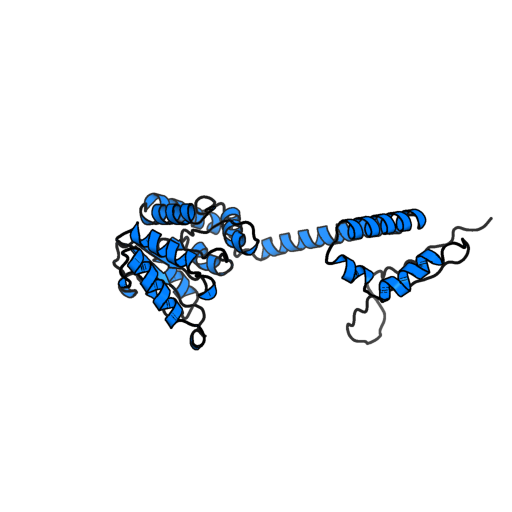T--TTSEEEEE---GGGS-HHHHHHHHHHHHHSSSEEEEE--S-S-GGGS-HHHHHHHHHHHHHHTT--GGGEEEPPPPSSHHHHHHHHTT-SEEE--SSS--SGGGHHHHHTT--EEEE--SSHHHHHHHHHHHHTT--TTEESSHHHHHHHHHHHHH-HHHHHHHHHHHHHHHHH--TTT-HHHHHHHHHHHHHHHHHHHHHHHHHHHTS-HHHHHHHHHHHHHHHHHTT-TTHHHHHT-HHHHHHHHHHHHHTTSTT-PPP-----------------S--------PPPPPP-

Foldseek 3Di:
DACVVQVADLPAAEEEEAEALVLCDLLNLLLVLLLCLLRVRYAYEYEYHDQPCPPPPVVVSLVSSCVSNVVSVHDPVRYGYDYHQPDLVSVLVVLLNHQAYEFGPPQGDAVRVPSNLQSLHHYAAEDDDDPRNCRVVVQCVVLPNNQRYHHDSVRSSVSSNCSRVDVVVSVVSSCSSNVSCVVPNPSPCPPVVVVVVVVVVVVVVVVVVVVVVVVLPDDPVVVVVVVVVVLVVCVVVVPVCSCVVCVPVCCVVPVVVVNVVPPDPDDDDFDCPDPPPDPDDDDDDDDDDDDDPRPDDDDDDDD

Mean predicted aligned error: 12.85 Å

pLDDT: mean 79.27, std 23.04, range [23.69, 98.88]

Solvent-accessible surface area (backbone atoms only — not comparable to full-atom values): 17579 Å² total; per-residue (Å²): 109,52,46,62,82,68,78,35,66,84,89,43,36,29,37,32,33,64,55,46,69,93,33,56,40,75,68,40,50,42,42,48,20,52,30,42,42,77,38,78,6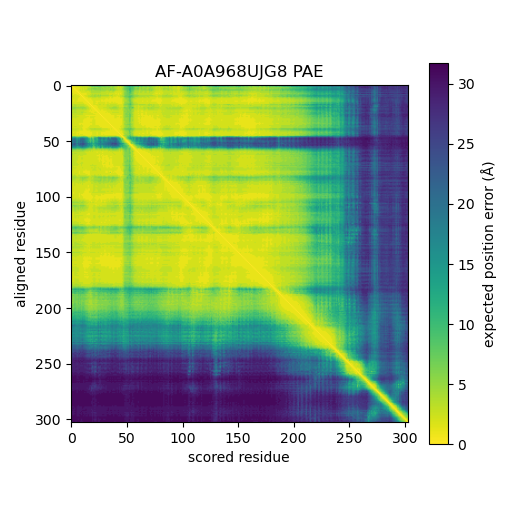4,39,33,42,38,38,45,49,57,63,92,76,46,91,80,54,72,55,65,65,50,52,52,51,51,46,51,40,19,51,77,43,73,31,64,64,88,35,55,42,82,48,72,67,58,94,42,73,66,54,44,39,41,44,47,56,68,39,58,34,35,52,52,29,47,65,53,32,37,59,78,63,45,51,54,41,46,74,58,23,32,37,57,38,36,43,43,53,96,46,71,57,16,25,45,37,34,52,54,32,49,76,60,70,48,56,89,42,49,15,78,47,71,66,51,37,30,51,50,51,39,49,44,60,75,31,64,68,62,35,48,52,47,18,49,49,42,42,54,39,48,72,77,54,41,81,90,75,40,59,65,64,51,49,52,54,51,52,50,53,53,49,52,53,49,51,52,50,50,52,50,49,55,61,55,73,72,50,57,69,70,61,51,53,51,51,50,51,52,50,52,51,52,42,59,75,65,62,41,85,64,46,60,63,60,67,62,34,60,67,51,55,66,53,51,53,54,52,71,63,62,68,78,61,96,82,73,91,83,88,81,86,83,75,78,84,74,86,70,81,89,78,94,82,86,88,88,85,88,78,85,74,88,70,93,77,83,82,84,81,84,88,132

Radius of gyration: 29.58 Å; Cα contacts (8 Å, |Δi|>4): 325; chains: 1; bounding box: 70×50×84 Å

Nearest PDB structures (foldseek):
  8dth-assembly1_A  TM=8.648E-01  e=7.150E-14  Arabidopsis thaliana
  8dtg-assembly1_A  TM=8.846E-01  e=2.554E-13  Arabidopsis thaliana
  8dti-assembly1_B  TM=8.647E-01  e=1.177E-13  Arabidopsis thaliana
  7y4i-assembly1_B  TM=8.719E-01  e=1.773E-12  Arabidopsis thaliana
  7y4i-assembly1_A  TM=8.684E-01  e=1.300E-11  Arabidopsis thaliana